Protein AF-0000000072541925 (afdb_homodimer)

Organism: Lottia gigantea (NCBI:txid225164)

InterPro domains:
  IPR046815 P2X purinoreceptor 7, intracellular domain [PF20478] (6-126)

Radius of gyration: 22.45 Å; Cα contacts (8 Å, |Δi|>4): 357; chains: 2; bounding box: 51×77×56 Å

pLDDT: mean 82.64, std 20.42, range [24.08, 98.56]

Nearest PDB structures (foldseek):
  8trk-assembly1_A  TM=7.338E-01  e=2.563E-03  Rattus
  8trb-assembly1_A  TM=7.281E-01  e=2.724E-03  Rattus
  8tr8-assembly1_A  TM=6.650E-01  e=1.891E-03  Rattus
  8v4s-assembly1_A  TM=7.009E-01  e=4.169E-03  Rattus
  8tr5-assembly1_A  TM=7.039E-01  e=3.692E-03  Rattus

Structure (mmCIF, N/CA/C/O backbone):
data_AF-0000000072541925-model_v1
#
loop_
_entity.id
_entity.type
_entity.pdbx_description
1 polymer 'P2X purinoreceptor 7 intracellular domain-containing protein'
#
loop_
_atom_site.group_PDB
_atom_s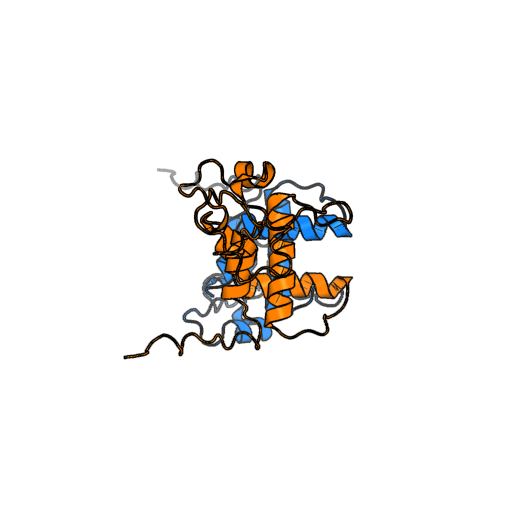ite.id
_atom_site.type_symbol
_atom_site.label_atom_id
_atom_site.label_alt_id
_atom_site.label_comp_id
_atom_site.label_asym_id
_atom_site.label_entity_id
_atom_site.label_seq_id
_atom_site.pdbx_PDB_ins_code
_atom_site.Cartn_x
_atom_site.Cartn_y
_atom_site.Cartn_z
_atom_site.occupancy
_atom_site.B_iso_or_equiv
_atom_site.auth_seq_id
_atom_site.auth_comp_id
_atom_site.auth_asym_id
_atom_site.auth_atom_id
_atom_site.pdbx_PDB_model_num
ATOM 1 N N . MET A 1 1 ? 8.391 -35.781 -24.953 1 24.27 1 MET A N 1
ATOM 2 C CA . MET A 1 1 ? 7.059 -35.781 -24.344 1 24.27 1 MET A CA 1
ATOM 3 C C . MET A 1 1 ? 6.926 -34.625 -23.344 1 24.27 1 MET A C 1
ATOM 5 O O . MET A 1 1 ? 7.723 -34.531 -22.406 1 24.27 1 MET A O 1
ATOM 9 N N . LYS A 1 2 ? 6.707 -33.375 -23.766 1 34.34 2 LYS A N 1
ATOM 10 C CA . LYS A 1 2 ? 6.566 -32.062 -23.109 1 34.34 2 LYS A CA 1
ATOM 11 C C . LYS A 1 2 ? 5.668 -32.156 -21.891 1 34.34 2 LYS A C 1
ATOM 13 O O . LYS A 1 2 ? 4.484 -32.469 -22 1 34.34 2 LYS A O 1
ATOM 18 N N . SER A 1 3 ? 6.117 -32.75 -20.781 1 32.38 3 SER A N 1
ATOM 19 C CA . SER A 1 3 ? 5.422 -33.094 -19.562 1 32.38 3 SER A CA 1
ATOM 20 C C . SER A 1 3 ? 4.441 -32 -19.141 1 32.38 3 SER A C 1
ATOM 22 O O . SER A 1 3 ? 4.75 -30.812 -19.234 1 32.38 3 SER A O 1
ATOM 24 N N . GLY A 1 4 ? 3.096 -32.031 -19.359 1 36.31 4 GLY A N 1
ATOM 25 C CA . GLY A 1 4 ? 1.857 -31.297 -19.219 1 36.31 4 GLY A CA 1
ATOM 26 C C . GLY A 1 4 ? 1.743 -30.578 -17.891 1 36.31 4 GLY A C 1
ATOM 27 O O . GLY A 1 4 ? 1.301 -31.172 -16.906 1 36.31 4 GLY A O 1
ATOM 28 N N . ILE A 1 5 ? 2.756 -29.891 -17.406 1 43.47 5 ILE A N 1
ATOM 29 C CA . ILE A 1 5 ? 2.883 -29.203 -16.109 1 43.47 5 ILE A CA 1
ATOM 30 C C . ILE A 1 5 ? 1.564 -28.516 -15.766 1 43.47 5 ILE A C 1
ATOM 32 O O . ILE A 1 5 ? 0.956 -27.859 -16.609 1 43.47 5 ILE A O 1
ATOM 36 N N . ARG A 1 6 ? 0.824 -28.938 -14.75 1 45.56 6 ARG A N 1
ATOM 37 C CA . ARG A 1 6 ? -0.528 -28.672 -14.273 1 45.56 6 ARG A CA 1
ATOM 38 C C . ARG A 1 6 ? -0.854 -27.188 -14.359 1 45.56 6 ARG A C 1
ATOM 40 O O . ARG A 1 6 ? -2.025 -26.797 -14.383 1 45.56 6 ARG A O 1
ATOM 47 N N . CYS A 1 7 ? 0.054 -26.422 -13.859 1 49.91 7 CYS A N 1
ATOM 48 C CA . CYS A 1 7 ? -0.468 -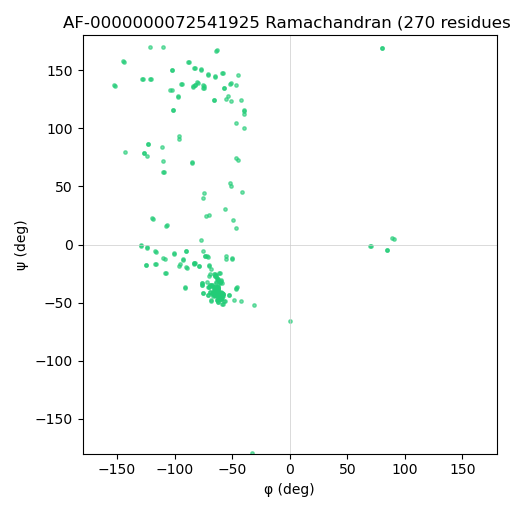25.047 -13.914 1 49.91 7 CYS A CA 1
ATOM 49 C C . CYS A 1 7 ? -1.025 -24.734 -15.297 1 49.91 7 CYS A C 1
ATOM 51 O O . CYS A 1 7 ? -2.006 -24 -15.422 1 49.91 7 CYS A O 1
ATOM 53 N N . LEU A 1 8 ? -0.126 -25.125 -16.391 1 49.41 8 LEU A N 1
ATOM 54 C CA . LEU A 1 8 ? -0.426 -24.953 -17.797 1 49.41 8 LEU A CA 1
ATOM 55 C C . LEU A 1 8 ? -1.525 -25.906 -18.25 1 49.41 8 LEU A C 1
ATOM 57 O O . LEU A 1 8 ? -1.767 -26.062 -19.453 1 49.41 8 LEU A O 1
ATOM 61 N N . GLN A 1 9 ? -1.692 -27 -17.641 1 56 9 GLN A N 1
ATOM 62 C CA . GLN A 1 9 ? -2.559 -27.75 -18.547 1 56 9 GLN A CA 1
ATOM 63 C C . GLN A 1 9 ? -3.469 -26.812 -19.328 1 56 9 GLN A C 1
ATOM 65 O O . GLN A 1 9 ? -3.711 -27.016 -20.531 1 56 9 GLN A O 1
ATOM 70 N N . GLU A 1 10 ? -4.297 -25.781 -18.484 1 74.44 10 GLU A N 1
ATOM 71 C CA . GLU A 1 10 ? -4.98 -24.844 -19.391 1 74.44 10 GLU A CA 1
ATOM 72 C C . GLU A 1 10 ? -5.008 -23.438 -18.797 1 74.44 10 GLU A C 1
ATOM 74 O O . GLU A 1 10 ? -5.887 -23.109 -18 1 74.44 10 GLU A O 1
ATOM 79 N N . CYS A 1 11 ? -3.818 -22.844 -18.984 1 87.12 11 CYS A N 1
ATOM 80 C CA . CYS A 1 11 ? -3.906 -21.422 -18.719 1 87.12 11 CYS A CA 1
ATOM 81 C C . CYS A 1 11 ? -5.066 -20.797 -19.484 1 87.12 11 CYS A C 1
ATOM 83 O O . CYS A 1 11 ? -5.184 -20.969 -20.703 1 87.12 11 CYS A O 1
ATOM 85 N N . GLN A 1 12 ? -5.879 -20.203 -18.75 1 90 12 GLN A N 1
ATOM 86 C CA . GLN A 1 12 ? -7.031 -19.594 -19.391 1 90 12 GLN A CA 1
ATOM 87 C C . GLN A 1 12 ? -6.91 -18.062 -19.391 1 90 12 GLN A C 1
ATOM 89 O O . GLN A 1 12 ? -7.648 -17.391 -20.109 1 90 12 GLN A O 1
ATOM 94 N N . CYS A 1 13 ? -5.93 -17.516 -18.594 1 93.12 13 CYS A N 1
ATOM 95 C CA . CYS A 1 13 ? -5.844 -16.062 -18.516 1 93.12 13 CYS A CA 1
ATOM 96 C C . CYS A 1 13 ? -4.824 -15.516 -19.5 1 93.12 13 CYS A C 1
ATOM 98 O O . CYS A 1 13 ? -4.797 -14.32 -19.781 1 93.12 13 CYS A O 1
ATOM 100 N N . GLY A 1 14 ? -3.975 -16.422 -19.969 1 89.44 14 GLY A N 1
ATOM 101 C CA . GLY A 1 14 ? -3.059 -16.062 -21.031 1 89.44 14 GLY A CA 1
ATOM 102 C C . GLY A 1 14 ? -1.744 -15.492 -20.516 1 89.44 14 GLY A C 1
ATOM 103 O O . GLY A 1 14 ? -0.86 -15.148 -21.312 1 89.44 14 GLY A O 1
ATOM 104 N N . THR A 1 15 ? -1.505 -15.492 -19.141 1 90.94 15 THR A N 1
ATOM 105 C CA . THR A 1 15 ? -0.34 -14.805 -18.609 1 90.94 15 THR A CA 1
ATOM 106 C C . THR A 1 15 ? 0.449 -15.711 -17.672 1 90.94 15 THR A C 1
ATOM 108 O O . THR A 1 15 ? 1.489 -15.32 -17.141 1 90.94 15 THR A O 1
ATOM 111 N N . CYS A 1 16 ? 0.001 -16.859 -17.5 1 89.5 16 CYS A N 1
ATOM 112 C CA . CYS A 1 16 ? 0.699 -17.781 -16.609 1 89.5 16 CYS A CA 1
ATOM 113 C C . CYS A 1 16 ? 1.957 -18.328 -17.281 1 89.5 16 CYS A C 1
ATOM 115 O O . CYS A 1 16 ? 1.979 -18.547 -18.484 1 89.5 16 CYS A O 1
ATOM 117 N N . SER A 1 17 ? 3.074 -18.391 -16.469 1 83.62 17 SER A N 1
ATOM 118 C CA . SER A 1 17 ? 4.297 -19.047 -16.922 1 83.62 17 SER A CA 1
ATOM 119 C C . SER A 1 17 ? 4.781 -20.062 -15.906 1 83.62 17 SER A C 1
ATOM 121 O O . SER A 1 17 ? 4.66 -19.859 -14.703 1 83.62 17 SER A O 1
ATOM 123 N N . TYR A 1 18 ? 5.27 -21.125 -16.375 1 75.06 18 TYR A N 1
ATOM 124 C CA . TYR A 1 18 ? 5.773 -22.188 -15.5 1 75.06 18 TYR A CA 1
ATOM 125 C C . TYR A 1 18 ? 7.246 -21.969 -15.18 1 75.06 18 TYR A C 1
ATOM 127 O O . TYR A 1 18 ? 7.77 -22.547 -14.227 1 75.06 18 TYR A O 1
ATOM 135 N N . ILE A 1 19 ? 7.879 -21.25 -15.93 1 68.06 19 ILE A N 1
ATOM 136 C CA . ILE A 1 19 ? 9.336 -21.125 -15.883 1 68.06 19 ILE A CA 1
ATOM 137 C C . ILE A 1 19 ? 9.766 -20.609 -14.508 1 68.06 19 ILE A C 1
ATOM 139 O O . ILE A 1 19 ? 10.758 -21.094 -13.945 1 68.06 19 ILE A O 1
ATOM 143 N N . ASN A 1 20 ? 8.906 -19.812 -13.906 1 67.56 20 ASN A N 1
ATOM 144 C CA . ASN A 1 20 ? 9.344 -19.172 -12.672 1 67.56 20 ASN A CA 1
ATOM 145 C C . ASN A 1 20 ? 8.656 -19.797 -11.453 1 67.56 20 ASN A C 1
ATOM 147 O O . ASN A 1 20 ? 8.766 -19.266 -10.344 1 67.56 20 ASN A O 1
ATOM 151 N N . MET A 1 21 ? 8.125 -20.906 -11.734 1 74.88 21 MET A N 1
ATOM 152 C CA . MET A 1 21 ? 7.414 -21.531 -10.625 1 74.88 21 MET A CA 1
ATOM 153 C C . MET A 1 21 ? 8.297 -22.562 -9.922 1 74.88 21 MET A C 1
ATOM 155 O O . MET A 1 21 ? 8.984 -23.344 -10.578 1 74.88 21 MET A O 1
ATOM 159 N N . GLU A 1 22 ? 8.391 -22.406 -8.648 1 68.38 22 GLU A N 1
ATOM 160 C CA . GLU A 1 22 ? 9.188 -23.359 -7.887 1 68.38 22 GLU A CA 1
ATOM 161 C C . GLU A 1 22 ? 8.578 -24.75 -7.941 1 68.38 22 GLU A C 1
ATOM 163 O O . GLU A 1 22 ? 9.297 -25.75 -8 1 68.38 22 GLU A O 1
ATOM 168 N N . LYS A 1 23 ? 7.246 -24.891 -7.836 1 71.69 23 LYS A N 1
ATOM 169 C CA . LYS A 1 23 ? 6.512 -26.141 -7.938 1 71.69 23 LYS A CA 1
ATOM 170 C C . LYS A 1 23 ? 5.453 -26.078 -9.039 1 71.69 23 LYS A C 1
ATOM 172 O O . LYS A 1 23 ? 4.27 -25.875 -8.758 1 71.69 23 LYS A O 1
ATOM 177 N N . PRO A 1 24 ? 5.859 -26.375 -10.203 1 65.62 24 PRO A N 1
ATOM 178 C CA . PRO A 1 24 ? 4.938 -26.234 -11.328 1 65.62 24 PRO A CA 1
ATOM 179 C C . PRO A 1 24 ? 3.701 -27.125 -11.188 1 65.62 24 PRO A C 1
ATOM 181 O O . PRO A 1 24 ? 2.643 -26.797 -11.734 1 65.62 24 PRO A O 1
ATOM 184 N N . GLU A 1 25 ? 3.977 -28.156 -10.406 1 65.19 25 GLU A N 1
ATOM 185 C CA . GLU A 1 25 ? 2.877 -29.109 -10.25 1 65.19 25 GLU A CA 1
ATOM 186 C C . GLU A 1 25 ? 1.758 -28.516 -9.391 1 65.19 25 GLU A C 1
ATOM 188 O O . GLU A 1 25 ? 0.624 -29 -9.43 1 65.19 25 GLU A O 1
ATOM 193 N N . GLU A 1 26 ? 2.018 -27.469 -8.836 1 68.75 26 GLU A N 1
ATOM 194 C CA . GLU A 1 26 ? 1.054 -26.875 -7.91 1 68.75 26 GLU A CA 1
ATOM 195 C C . GLU A 1 26 ? 0.625 -25.5 -8.383 1 68.75 26 GLU A C 1
ATOM 197 O O . GLU A 1 26 ? 0.018 -24.734 -7.621 1 68.75 26 GLU A O 1
ATOM 202 N N . CYS A 1 27 ? 0.811 -25.344 -9.695 1 82.12 27 CYS A N 1
ATOM 203 C CA . CYS A 1 27 ? 0.521 -24.016 -10.227 1 82.12 27 CYS A CA 1
ATOM 204 C C . CYS A 1 27 ? -0.967 -23.859 -10.523 1 82.12 27 CYS A C 1
ATOM 206 O O . CYS A 1 27 ? -1.627 -24.812 -10.93 1 82.12 27 CYS A O 1
ATOM 208 N N . VAL A 1 28 ? -1.521 -22.781 -10.172 1 88.94 28 VAL A N 1
ATOM 209 C CA . VAL A 1 28 ? -2.918 -22.469 -10.445 1 88.94 28 VAL A CA 1
ATOM 210 C C . VAL A 1 28 ? -2.998 -21.172 -11.266 1 88.94 28 VAL A C 1
ATOM 212 O O . VAL A 1 28 ? -2.137 -20.297 -11.148 1 88.94 28 VAL A O 1
ATOM 215 N N . CYS A 1 29 ? -3.994 -21.219 -12.195 1 91.94 29 CYS A N 1
ATOM 216 C CA . CYS A 1 29 ? -4.309 -20 -12.93 1 91.94 29 CYS A CA 1
ATOM 217 C C . CYS A 1 29 ? -5.246 -19.109 -12.133 1 91.94 29 CYS A C 1
ATOM 219 O O . CYS A 1 29 ? -6.098 -19.609 -11.383 1 91.94 29 CYS A O 1
ATOM 221 N N . CYS A 1 30 ? -5.184 -17.812 -12.336 1 95.12 30 CYS A N 1
ATOM 222 C CA . CYS A 1 30 ? -6.008 -16.875 -11.578 1 95.12 30 CYS A CA 1
ATOM 223 C C . CYS A 1 30 ? -7.492 -17.109 -11.844 1 95.12 30 CYS A C 1
ATOM 225 O O . CYS A 1 30 ? -8.32 -16.922 -10.953 1 95.12 30 CYS A O 1
ATOM 227 N N . ILE A 1 31 ? -7.805 -17.594 -13.016 1 93.88 31 ILE A N 1
ATOM 228 C CA . ILE A 1 31 ? -9.195 -17.797 -13.406 1 93.88 31 ILE A CA 1
ATOM 229 C C . ILE A 1 31 ? -9.797 -18.953 -12.594 1 93.88 31 ILE A C 1
ATOM 231 O O . ILE A 1 31 ? -11.016 -19.062 -12.477 1 93.88 31 ILE A O 1
ATOM 235 N N . GLU A 1 32 ? -8.961 -19.734 -12.039 1 90.94 32 GLU A N 1
ATOM 236 C CA . GLU A 1 32 ? -9.422 -20.922 -11.312 1 90.94 32 GLU A CA 1
ATOM 237 C C . GLU A 1 32 ? -9.836 -20.562 -9.883 1 90.94 32 GLU A C 1
ATOM 239 O O . GLU A 1 32 ? -10.5 -21.359 -9.211 1 90.94 32 GLU A O 1
ATOM 244 N N . LEU A 1 33 ? -9.484 -19.484 -9.406 1 92.44 33 LEU A N 1
ATOM 245 C CA . LEU A 1 33 ? -9.766 -19.078 -8.031 1 92.44 33 LEU A CA 1
ATOM 246 C C . LEU A 1 33 ? -10.945 -18.109 -7.988 1 92.44 33 LEU A C 1
ATOM 248 O O . LEU A 1 33 ? -10.852 -16.984 -8.484 1 92.44 33 LEU A O 1
ATOM 252 N N . GLU A 1 34 ? -11.945 -18.516 -7.391 1 93.19 34 GLU A N 1
ATOM 253 C CA . GLU A 1 34 ? -13.227 -17.812 -7.387 1 93.19 34 GLU A CA 1
ATOM 254 C C . GLU A 1 34 ? -13.07 -16.391 -6.863 1 93.19 34 GLU A C 1
ATOM 256 O O . GLU A 1 34 ? -13.547 -15.438 -7.48 1 93.19 34 GLU A O 1
ATOM 261 N N . ARG A 1 35 ? -12.414 -16.25 -5.762 1 94.44 35 ARG A N 1
ATOM 262 C CA . ARG A 1 35 ? -12.273 -14.93 -5.148 1 94.44 35 ARG A CA 1
ATOM 263 C C . ARG A 1 35 ? -11.484 -13.984 -6.051 1 94.44 35 ARG A C 1
ATOM 265 O O . ARG A 1 35 ? -11.742 -12.781 -6.074 1 94.44 35 ARG A O 1
ATOM 272 N N . VAL A 1 36 ? -10.539 -14.57 -6.773 1 96.44 36 VAL A N 1
ATOM 273 C CA . VAL A 1 36 ? -9.742 -13.773 -7.703 1 96.44 36 VAL A CA 1
ATOM 274 C C . VAL A 1 36 ? -10.602 -13.344 -8.891 1 96.44 36 VAL A C 1
ATOM 276 O O . VAL A 1 36 ? -10.555 -12.188 -9.312 1 96.44 36 VAL A O 1
ATOM 279 N N . ARG A 1 37 ? -11.383 -14.25 -9.391 1 96 37 ARG A N 1
ATOM 280 C CA . ARG A 1 37 ? -12.312 -13.93 -10.461 1 96 37 ARG A CA 1
ATOM 281 C C . ARG A 1 37 ? -13.273 -12.82 -10.047 1 96 37 ARG A C 1
ATOM 283 O O . ARG A 1 37 ? -13.539 -11.898 -10.812 1 96 37 ARG A O 1
ATOM 290 N N . GLU A 1 38 ? -13.773 -12.945 -8.875 1 96.69 38 GLU A N 1
ATOM 291 C CA . GLU A 1 38 ? -14.711 -11.953 -8.352 1 96.69 38 GLU A CA 1
ATOM 292 C C . GLU A 1 38 ? -14.062 -10.57 -8.297 1 96.69 38 GLU A C 1
ATOM 294 O O . GLU A 1 38 ? -14.695 -9.57 -8.648 1 96.69 38 GLU A O 1
ATOM 299 N N . LYS A 1 39 ? -12.867 -10.523 -7.82 1 97.38 39 LYS A N 1
ATOM 300 C CA . LYS A 1 39 ? -12.133 -9.266 -7.734 1 97.38 39 LYS A CA 1
ATOM 301 C C . LYS A 1 39 ? -11.938 -8.641 -9.117 1 97.38 39 LYS A C 1
ATOM 303 O O . LYS A 1 39 ? -11.961 -7.418 -9.258 1 97.38 39 LYS A O 1
ATOM 308 N N . ASN A 1 40 ? -11.805 -9.445 -10.102 1 97.75 40 ASN A N 1
ATOM 309 C CA . ASN A 1 40 ? -11.508 -8.984 -11.453 1 97.75 40 ASN A CA 1
ATOM 310 C C . ASN A 1 40 ? -12.781 -8.719 -12.242 1 97.75 40 ASN A C 1
ATOM 312 O O . ASN A 1 40 ? -12.727 -8.297 -13.398 1 97.75 40 ASN A O 1
ATOM 316 N N . GLU A 1 41 ? -13.844 -9.023 -11.688 1 95.75 41 GLU A N 1
ATOM 317 C CA . GLU A 1 41 ? -15.109 -8.836 -12.383 1 95.75 41 GLU A CA 1
ATOM 318 C C . GLU A 1 41 ? -15.289 -7.387 -12.82 1 95.75 41 GLU A C 1
ATOM 320 O O . GLU A 1 41 ? -15.039 -6.465 -12.047 1 95.75 41 GLU A O 1
ATOM 325 N N . GLY A 1 42 ? -15.727 -7.207 -14.102 1 94.69 42 GLY A N 1
ATOM 326 C CA . GLY A 1 42 ? -15.977 -5.875 -14.625 1 94.69 42 GLY A CA 1
ATOM 327 C C . GLY A 1 42 ? -14.734 -5.195 -15.156 1 94.69 42 GLY A C 1
ATOM 328 O O . GLY A 1 42 ? -14.805 -4.082 -15.688 1 94.69 42 GLY A O 1
ATOM 329 N N . GLN A 1 43 ? -13.672 -5.902 -14.945 1 94.56 43 GLN A N 1
ATOM 330 C CA . GLN A 1 43 ? -12.438 -5.344 -15.484 1 94.56 43 GLN A CA 1
ATOM 331 C C . GLN A 1 43 ? -12.219 -5.785 -16.922 1 94.56 43 GLN A C 1
ATOM 333 O O . GLN A 1 43 ? -12.789 -6.781 -17.375 1 94.56 43 GLN A O 1
ATOM 338 N N . ALA A 1 44 ? -11.469 -5.078 -17.719 1 88.56 44 ALA A N 1
ATOM 339 C CA . ALA A 1 44 ? -11.266 -5.305 -19.156 1 88.56 44 ALA A CA 1
ATOM 340 C C . ALA A 1 44 ? -10.5 -6.602 -19.391 1 88.56 44 ALA A C 1
ATOM 342 O O . ALA A 1 44 ? -10.82 -7.355 -20.312 1 88.56 44 ALA A O 1
ATOM 343 N N . GLY A 1 45 ? -9.586 -7.004 -18.594 1 86.31 45 GLY A N 1
ATOM 344 C CA . GLY A 1 45 ? -8.758 -8.18 -18.812 1 86.31 45 GLY A CA 1
ATOM 345 C C . GLY A 1 45 ? -9.188 -9.375 -17.984 1 86.31 45 GLY A C 1
ATOM 346 O O . GLY A 1 45 ? -9.758 -9.211 -16.906 1 86.31 45 GLY A O 1
ATOM 347 N N . ASP A 1 46 ? -8.898 -10.625 -18.609 1 92.06 46 ASP A N 1
ATOM 348 C CA . ASP A 1 46 ? -9.258 -11.852 -17.922 1 92.06 46 ASP A CA 1
ATOM 349 C C . ASP A 1 46 ? -8.242 -12.18 -16.828 1 92.06 46 ASP A C 1
ATOM 351 O O . ASP A 1 46 ? -8.539 -12.953 -15.906 1 92.06 46 ASP A O 1
ATOM 355 N N . CYS A 1 47 ? -7.152 -11.586 -16.969 1 96.94 47 CYS A N 1
ATOM 356 C CA . CYS A 1 47 ? -6.098 -11.883 -16.016 1 96.94 47 CYS A CA 1
ATOM 357 C C . CYS A 1 47 ? -6.102 -10.867 -14.875 1 96.94 47 CYS A C 1
ATOM 359 O O . CYS A 1 47 ? -6.16 -9.664 -15.109 1 96.94 47 CYS A O 1
ATOM 361 N N . ILE A 1 48 ? -5.926 -11.352 -13.68 1 98.25 48 ILE A N 1
ATOM 362 C CA . ILE A 1 48 ? -5.953 -10.5 -12.492 1 98.25 48 ILE A CA 1
ATOM 363 C C . ILE A 1 48 ? -4.785 -9.516 -12.539 1 98.25 48 ILE A C 1
ATOM 365 O O . ILE A 1 48 ? -4.855 -8.43 -11.961 1 98.25 48 ILE A O 1
ATOM 369 N N . THR A 1 49 ? -3.67 -9.883 -13.234 1 97.81 49 THR A N 1
ATOM 370 C CA . THR A 1 49 ? -2.51 -9 -13.281 1 97.81 49 THR A CA 1
ATOM 371 C C . THR A 1 49 ? -2.777 -7.805 -14.195 1 97.81 49 THR A C 1
ATOM 373 O O . THR A 1 49 ? -2.01 -6.84 -14.203 1 97.81 49 THR A O 1
ATOM 376 N N . GLN A 1 50 ? -3.854 -7.895 -14.891 1 97.5 50 GLN A N 1
ATOM 377 C CA . GLN A 1 50 ? -4.254 -6.777 -15.742 1 97.5 50 GLN A CA 1
ATOM 378 C C . GLN A 1 50 ? -5.211 -5.844 -15 1 97.5 50 GLN A C 1
ATOM 380 O O . GLN A 1 50 ? -5.566 -4.781 -15.516 1 97.5 50 GLN A O 1
ATOM 385 N N . HIS A 1 51 ? -5.742 -6.254 -13.883 1 97.81 51 HIS A N 1
ATOM 386 C CA . HIS A 1 51 ? -6.535 -5.355 -13.047 1 97.81 51 HIS A CA 1
ATOM 387 C C . HIS A 1 51 ? -5.789 -4.059 -12.766 1 97.81 51 HIS A C 1
ATOM 389 O O . HIS A 1 51 ? -4.602 -4.082 -12.422 1 97.81 51 HIS A O 1
ATOM 395 N N . PRO A 1 52 ? -6.402 -2.982 -12.789 1 95.81 52 PRO A N 1
ATOM 396 C CA . PRO A 1 52 ? -5.73 -1.69 -12.625 1 95.81 52 PRO A CA 1
ATOM 397 C C . PRO A 1 52 ? -5.016 -1.567 -11.281 1 95.81 52 PRO A C 1
ATOM 399 O O . PRO A 1 52 ? -3.969 -0.917 -11.195 1 95.81 52 PRO A O 1
ATOM 402 N N . ALA A 1 53 ? -5.527 -2.18 -10.266 1 97.5 53 ALA A N 1
ATOM 403 C CA . ALA A 1 53 ? -4.969 -2.041 -8.93 1 97.5 53 ALA A CA 1
ATOM 404 C C . ALA A 1 53 ? -3.775 -2.971 -8.727 1 97.5 53 ALA A C 1
ATOM 406 O O . ALA A 1 53 ? -3.006 -2.811 -7.777 1 97.5 53 ALA A O 1
ATOM 407 N N . PHE A 1 54 ? -3.619 -3.941 -9.586 1 98.5 54 PHE A N 1
ATOM 408 C CA . PHE A 1 54 ? -2.609 -4.969 -9.359 1 98.5 54 PHE A CA 1
ATOM 409 C C . PHE A 1 54 ? -1.213 -4.359 -9.336 1 98.5 54 PHE A C 1
ATOM 411 O O . PHE A 1 54 ? -0.408 -4.66 -8.453 1 98.5 54 PHE A O 1
ATOM 418 N N . GLN A 1 55 ? -0.913 -3.514 -10.305 1 97.5 55 GLN A N 1
ATOM 419 C CA . GLN A 1 55 ? 0.415 -2.92 -10.414 1 97.5 55 GLN A CA 1
ATOM 420 C C . GLN A 1 55 ? 0.772 -2.123 -9.164 1 97.5 55 GLN A C 1
ATOM 422 O O . GLN A 1 55 ? 1.876 -2.258 -8.633 1 97.5 55 GLN A O 1
ATOM 427 N N . THR A 1 56 ? -0.175 -1.419 -8.672 1 97.56 56 THR A N 1
ATOM 428 C CA . THR A 1 56 ? 0.072 -0.573 -7.512 1 97.56 56 THR A CA 1
ATOM 429 C C . THR A 1 56 ? 0.165 -1.413 -6.242 1 97.56 56 THR A C 1
ATOM 431 O O . THR A 1 56 ? 1.095 -1.248 -5.449 1 97.56 56 THR A O 1
ATOM 434 N N . VAL A 1 57 ? -0.655 -2.355 -6.094 1 98.44 57 VAL A N 1
ATOM 435 C CA . VAL A 1 57 ? -0.776 -3.119 -4.859 1 98.44 57 VAL A CA 1
ATOM 436 C C . VAL A 1 57 ? 0.386 -4.102 -4.742 1 98.44 57 VAL A C 1
ATOM 438 O O . VAL A 1 57 ? 0.938 -4.297 -3.658 1 98.44 57 VAL A O 1
ATOM 441 N N . CYS A 1 58 ? 0.8 -4.617 -5.883 1 98.56 58 CYS A N 1
ATOM 442 C CA . CYS A 1 58 ? 1.658 -5.793 -5.77 1 98.56 58 CYS A CA 1
ATOM 443 C C . CYS A 1 58 ? 3.047 -5.508 -6.332 1 98.56 58 CYS A C 1
ATOM 445 O O . CYS A 1 58 ? 3.996 -6.246 -6.055 1 98.56 58 CYS A O 1
ATOM 447 N N . LEU A 1 59 ? 3.195 -4.41 -7.141 1 98.31 59 LEU A N 1
ATOM 448 C CA . LEU A 1 59 ? 4.469 -4.305 -7.84 1 98.31 59 LEU A CA 1
ATOM 449 C C . LEU A 1 59 ? 5.141 -2.967 -7.551 1 98.31 59 LEU A C 1
ATOM 451 O O . LEU A 1 59 ? 6.336 -2.799 -7.801 1 98.31 59 LEU A O 1
ATOM 455 N N . ASP A 1 60 ? 4.453 -1.984 -7.074 1 98.25 60 ASP A N 1
ATOM 456 C CA . ASP A 1 60 ? 5.016 -0.663 -6.816 1 98.25 60 ASP A CA 1
ATOM 457 C C . ASP A 1 60 ? 6.055 -0.718 -5.695 1 98.25 60 ASP A C 1
ATOM 459 O O . ASP A 1 60 ? 5.746 -1.141 -4.578 1 98.25 60 ASP A O 1
ATOM 463 N N . PRO A 1 61 ? 7.262 -0.267 -5.953 1 97.31 61 PRO A N 1
ATOM 464 C CA . PRO A 1 61 ? 8.32 -0.436 -4.953 1 97.31 61 PRO A CA 1
ATOM 465 C C . PRO A 1 61 ? 8.062 0.372 -3.682 1 97.31 61 PRO A C 1
ATOM 467 O O . PRO A 1 61 ? 8.406 -0.074 -2.584 1 97.31 61 PRO A O 1
ATOM 470 N N . ASP A 1 62 ? 7.496 1.564 -3.779 1 97.31 62 ASP A N 1
ATOM 471 C CA . ASP A 1 62 ? 7.203 2.352 -2.586 1 97.31 62 ASP A CA 1
ATOM 472 C C . ASP A 1 62 ? 6.18 1.646 -1.7 1 97.31 62 ASP A C 1
ATOM 474 O O . ASP A 1 62 ? 6.316 1.628 -0.476 1 97.31 62 ASP A O 1
ATOM 478 N N . ILE A 1 63 ? 5.195 1.076 -2.342 1 98.56 63 ILE A N 1
ATOM 479 C CA . ILE A 1 63 ? 4.152 0.368 -1.606 1 98.56 63 ILE A CA 1
ATOM 480 C C . ILE A 1 63 ? 4.746 -0.865 -0.929 1 98.56 63 ILE A C 1
ATOM 482 O O . ILE A 1 63 ? 4.477 -1.124 0.246 1 98.56 63 ILE A O 1
ATOM 486 N N . LEU A 1 64 ? 5.539 -1.566 -1.618 1 98.25 64 LEU A N 1
ATOM 487 C CA . LEU A 1 64 ? 6.133 -2.773 -1.057 1 98.25 64 LEU A CA 1
ATOM 488 C C . LEU A 1 64 ? 7.062 -2.434 0.103 1 98.25 64 LEU A C 1
ATOM 490 O O . LEU A 1 64 ? 7.109 -3.158 1.099 1 98.25 64 LEU A O 1
ATOM 494 N N . ASP A 1 65 ? 7.754 -1.366 0.009 1 96.88 65 ASP A N 1
ATOM 495 C CA . ASP A 1 65 ? 8.641 -0.95 1.089 1 96.88 65 ASP A CA 1
ATOM 496 C C . ASP A 1 65 ? 7.848 -0.508 2.316 1 96.88 65 ASP A C 1
ATOM 498 O O . ASP A 1 65 ? 8.227 -0.805 3.449 1 96.88 65 ASP A O 1
ATOM 502 N N . VAL A 1 66 ? 6.77 0.215 2.1 1 97.56 66 VAL A N 1
ATOM 503 C CA . VAL A 1 66 ? 5.914 0.623 3.211 1 97.56 66 VAL A CA 1
ATOM 504 C C . VAL A 1 66 ? 5.285 -0.608 3.859 1 97.56 66 VAL A C 1
ATOM 506 O O . VAL A 1 66 ? 5.234 -0.714 5.086 1 97.56 66 VAL A O 1
ATOM 509 N N . ALA A 1 67 ? 4.816 -1.509 3.057 1 96.94 67 ALA A N 1
ATOM 510 C CA . ALA A 1 67 ? 4.246 -2.748 3.582 1 96.94 67 ALA A CA 1
ATOM 511 C C . ALA A 1 67 ? 5.281 -3.527 4.387 1 96.94 67 ALA A C 1
ATOM 513 O O . ALA A 1 67 ? 4.957 -4.105 5.43 1 96.94 67 ALA A O 1
ATOM 514 N N . TYR A 1 68 ? 6.465 -3.598 3.889 1 96.5 68 TYR A N 1
ATOM 515 C CA . TYR A 1 68 ? 7.527 -4.285 4.621 1 96.5 68 TYR A CA 1
ATOM 516 C C . TYR A 1 68 ? 7.805 -3.594 5.949 1 96.5 68 TYR A C 1
ATOM 518 O O . TYR A 1 68 ? 8.07 -4.254 6.957 1 96.5 68 TYR A O 1
ATOM 526 N N . SER A 1 69 ? 7.859 -2.273 5.918 1 94.94 69 SER A N 1
ATOM 527 C CA . SER A 1 69 ? 8.016 -1.521 7.156 1 94.94 69 SER A CA 1
ATOM 528 C C . SER A 1 69 ? 6.969 -1.927 8.188 1 94.94 69 SER A C 1
ATOM 530 O O . SER A 1 69 ? 7.285 -2.088 9.367 1 94.94 69 SER A O 1
ATOM 532 N N . HIS A 1 70 ? 5.77 -2.064 7.75 1 93.38 70 HIS A N 1
ATOM 533 C CA . HIS A 1 70 ? 4.707 -2.553 8.617 1 93.38 70 HIS A CA 1
ATOM 534 C C . HIS A 1 70 ? 5.008 -3.961 9.117 1 93.38 70 HIS A C 1
ATOM 536 O O . HIS A 1 70 ? 4.863 -4.246 10.312 1 93.38 70 HIS A O 1
ATOM 542 N N . TYR A 1 71 ? 5.418 -4.793 8.273 1 92.31 71 TYR A N 1
ATOM 543 C CA . TYR A 1 71 ? 5.75 -6.176 8.602 1 92.31 71 TYR A CA 1
ATOM 544 C C . TYR A 1 71 ? 6.836 -6.238 9.664 1 92.31 71 TYR A C 1
ATOM 546 O O . TYR A 1 71 ? 6.691 -6.938 10.672 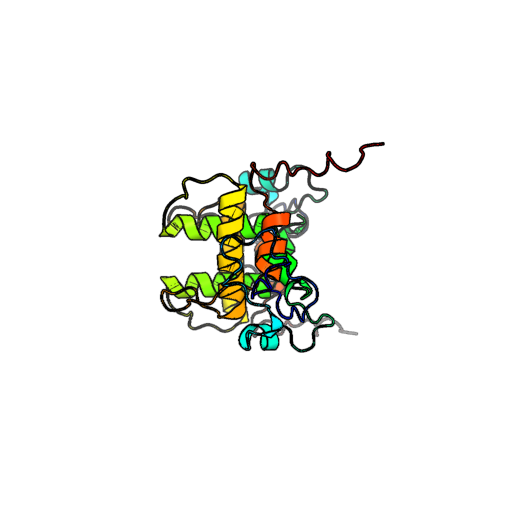1 92.31 71 TYR A O 1
ATOM 554 N N . LYS A 1 72 ? 7.875 -5.539 9.414 1 92.25 72 LYS A N 1
ATOM 555 C CA . LYS A 1 72 ? 9.055 -5.617 10.266 1 92.25 72 LYS A CA 1
ATOM 556 C C . LYS A 1 72 ? 8.75 -5.125 11.68 1 92.25 72 LYS A C 1
ATOM 558 O O . LYS A 1 72 ? 9.391 -5.551 12.641 1 92.25 72 LYS A O 1
ATOM 563 N N . GLN A 1 73 ? 7.805 -4.293 11.82 1 89.31 73 GLN A N 1
ATOM 564 C CA . GLN A 1 73 ? 7.391 -3.781 13.125 1 89.31 73 GLN A CA 1
ATOM 565 C C . GLN A 1 73 ? 6.867 -4.902 14.016 1 89.31 73 GLN A C 1
ATOM 567 O O . GLN A 1 73 ? 7.035 -4.863 15.234 1 89.31 73 GLN A O 1
ATOM 572 N N . HIS A 1 74 ? 6.293 -5.922 13.422 1 89.06 74 HIS A N 1
ATOM 573 C CA . HIS A 1 74 ? 5.652 -6.973 14.203 1 89.06 74 HIS A CA 1
ATOM 574 C C . HIS A 1 74 ? 6.465 -8.258 14.172 1 89.06 74 HIS A C 1
ATOM 576 O O . HIS A 1 74 ? 6.438 -9.039 15.125 1 89.06 74 HIS A O 1
ATOM 582 N N . TYR A 1 75 ? 7.285 -8.461 13.148 1 91.12 75 TYR A N 1
ATOM 583 C CA . TYR A 1 75 ? 7.926 -9.758 12.969 1 91.12 75 TYR A CA 1
ATOM 584 C C . TYR A 1 75 ? 9.445 -9.617 12.914 1 91.12 75 TYR A C 1
ATOM 586 O O . TYR A 1 75 ? 10.164 -10.617 12.891 1 91.12 75 TYR A O 1
ATOM 594 N N . GLY A 1 76 ? 9.906 -8.398 12.969 1 91.69 76 GLY A N 1
ATOM 595 C CA . GLY A 1 76 ? 11.336 -8.172 12.797 1 91.69 76 GLY A CA 1
ATOM 596 C C . GLY A 1 76 ? 11.773 -8.18 11.344 1 91.69 76 GLY A C 1
ATOM 597 O O . GLY A 1 76 ? 10.992 -8.547 10.461 1 91.69 76 GLY A O 1
ATOM 598 N N . PRO A 1 77 ? 13.047 -7.75 11.07 1 93.31 77 PRO A N 1
ATOM 599 C CA . PRO A 1 77 ? 13.555 -7.688 9.703 1 93.31 77 PRO A CA 1
ATOM 600 C C . PRO A 1 77 ? 13.812 -9.07 9.102 1 93.31 77 PRO A C 1
ATOM 602 O O . PRO A 1 77 ? 14.188 -10 9.828 1 93.31 77 PRO A O 1
ATOM 605 N N . MET A 1 78 ? 13.594 -9.18 7.844 1 93.31 78 MET A N 1
ATOM 606 C CA . MET A 1 78 ? 13.953 -10.391 7.109 1 93.31 78 MET A CA 1
ATOM 607 C C . MET A 1 78 ? 15.43 -10.375 6.734 1 93.31 78 MET A C 1
ATOM 609 O O . MET A 1 78 ? 15.969 -9.336 6.332 1 93.31 78 MET A O 1
ATOM 613 N N . ASP A 1 79 ? 16.031 -11.477 6.902 1 94.12 79 ASP A N 1
ATOM 614 C CA . ASP A 1 79 ? 17.391 -11.641 6.422 1 94.12 79 ASP A CA 1
ATOM 615 C C . ASP A 1 79 ? 17.422 -12.039 4.949 1 94.12 79 ASP A C 1
ATOM 617 O O . ASP A 1 79 ? 17.734 -13.18 4.617 1 94.12 79 ASP A O 1
ATOM 621 N N . LYS A 1 80 ? 17.062 -11.141 4.074 1 93.62 80 LYS A N 1
ATOM 622 C CA . LYS A 1 80 ? 16.922 -11.367 2.639 1 93.62 80 LYS A CA 1
ATOM 623 C C . LYS A 1 80 ? 17.359 -10.141 1.846 1 93.62 80 LYS A C 1
ATOM 625 O O . LYS A 1 80 ? 17.453 -9.039 2.395 1 93.62 80 LYS A O 1
ATOM 630 N N . SER A 1 81 ? 17.688 -10.43 0.65 1 94.56 81 SER A N 1
ATOM 631 C CA . SER A 1 81 ? 17.984 -9.312 -0.252 1 94.56 81 SER A CA 1
ATOM 632 C C . SER A 1 81 ? 16.75 -8.438 -0.455 1 94.56 81 SER A C 1
ATOM 634 O O . SER A 1 81 ? 15.633 -8.836 -0.12 1 94.56 81 SER A O 1
ATOM 636 N N . GLN A 1 82 ? 16.906 -7.266 -1.017 1 95.06 82 GLN A N 1
ATOM 637 C CA . GLN A 1 82 ? 15.812 -6.336 -1.26 1 95.06 82 GLN A CA 1
ATOM 638 C C . GLN A 1 82 ? 14.758 -6.961 -2.17 1 95.06 82 GLN A C 1
ATOM 640 O O . GLN A 1 82 ? 13.555 -6.871 -1.894 1 95.06 82 GLN A O 1
ATOM 645 N N . ASN A 1 83 ? 15.227 -7.566 -3.256 1 95.31 83 ASN A N 1
ATOM 646 C CA . ASN A 1 83 ? 14.297 -8.18 -4.195 1 95.31 83 ASN A CA 1
ATOM 647 C C . ASN A 1 83 ? 13.508 -9.312 -3.543 1 95.31 83 ASN A C 1
ATOM 649 O O . ASN A 1 83 ? 12.312 -9.469 -3.803 1 95.31 83 ASN A O 1
ATOM 653 N N . GLU A 1 84 ? 14.141 -10.031 -2.738 1 95.31 84 GLU A N 1
ATOM 654 C CA . GLU A 1 84 ? 13.453 -11.125 -2.049 1 95.31 84 GLU A CA 1
ATOM 655 C C . GLU A 1 84 ? 12.414 -10.586 -1.064 1 95.31 84 GLU A C 1
ATOM 657 O O . GLU A 1 84 ? 11.312 -11.125 -0.963 1 95.31 84 GLU A O 1
ATOM 662 N N . ARG A 1 85 ? 12.797 -9.57 -0.382 1 95.81 85 ARG A N 1
ATOM 663 C CA . ARG A 1 85 ? 11.859 -8.953 0.547 1 95.81 85 ARG A CA 1
ATOM 664 C C . ARG A 1 85 ? 10.641 -8.406 -0.189 1 95.81 85 ARG A C 1
ATOM 666 O O . ARG A 1 85 ? 9.508 -8.57 0.269 1 95.81 85 ARG A O 1
ATOM 673 N N . ARG A 1 86 ? 10.922 -7.84 -1.298 1 97.5 86 ARG A N 1
ATOM 674 C CA . ARG A 1 86 ? 9.828 -7.266 -2.074 1 97.5 86 ARG A CA 1
ATOM 675 C C . ARG A 1 86 ? 8.93 -8.359 -2.654 1 97.5 86 ARG A C 1
ATOM 677 O O . ARG A 1 86 ? 7.711 -8.203 -2.717 1 97.5 86 ARG A O 1
ATOM 684 N N . ARG A 1 87 ? 9.508 -9.484 -3.025 1 96.31 87 ARG A N 1
ATOM 685 C CA . ARG A 1 87 ? 8.688 -10.594 -3.494 1 96.31 87 ARG A CA 1
ATOM 686 C C . ARG A 1 87 ? 7.77 -11.102 -2.387 1 96.31 87 ARG A C 1
ATOM 688 O O . ARG A 1 87 ? 6.566 -11.281 -2.602 1 96.31 87 ARG A O 1
ATOM 695 N N . TYR A 1 88 ? 8.344 -11.289 -1.288 1 95 88 TYR A N 1
ATOM 696 C CA . TYR A 1 88 ? 7.574 -11.789 -0.151 1 95 88 TYR A CA 1
ATOM 697 C C . TYR A 1 88 ? 6.445 -10.82 0.208 1 95 88 TYR A C 1
ATOM 699 O O . TYR A 1 88 ? 5.309 -11.242 0.428 1 95 88 TYR A O 1
ATOM 707 N N . THR A 1 89 ? 6.789 -9.602 0.265 1 96.44 89 THR A N 1
ATOM 708 C CA . THR A 1 89 ? 5.797 -8.586 0.606 1 96.44 89 THR A CA 1
ATOM 709 C C . THR A 1 89 ? 4.719 -8.5 -0.472 1 96.44 89 THR A C 1
ATOM 711 O O . THR A 1 89 ? 3.537 -8.336 -0.165 1 96.44 89 THR A O 1
ATOM 714 N N . ALA A 1 90 ? 5.109 -8.633 -1.738 1 97.69 90 ALA A N 1
ATOM 715 C CA . ALA A 1 90 ? 4.152 -8.609 -2.842 1 97.69 90 ALA A CA 1
ATOM 716 C C . ALA A 1 90 ? 3.135 -9.734 -2.711 1 97.69 90 ALA A C 1
ATOM 718 O O . ALA A 1 90 ? 1.936 -9.523 -2.908 1 97.69 90 ALA A O 1
ATOM 719 N N . TYR A 1 91 ? 3.613 -10.883 -2.352 1 95.12 91 TYR A N 1
ATOM 720 C CA . TYR A 1 91 ? 2.727 -12.023 -2.166 1 95.12 91 TYR A CA 1
ATOM 721 C C . TYR A 1 91 ? 1.731 -11.766 -1.042 1 95.12 91 TYR A C 1
ATOM 723 O O . TYR A 1 91 ? 0.543 -12.062 -1.176 1 95.12 91 TYR A O 1
ATOM 731 N N . ARG A 1 92 ? 2.227 -11.219 -0.006 1 94.81 92 ARG A N 1
ATOM 732 C CA . ARG A 1 92 ? 1.363 -10.922 1.131 1 94.81 92 ARG A CA 1
ATOM 733 C C . ARG A 1 92 ? 0.341 -9.844 0.772 1 94.81 92 ARG A C 1
ATOM 735 O O . ARG A 1 92 ? -0.824 -9.938 1.165 1 94.81 92 ARG A O 1
ATOM 742 N N . GLN A 1 93 ? 0.802 -8.82 0.025 1 97.06 93 GLN A N 1
ATOM 743 C CA . GLN A 1 93 ? -0.116 -7.789 -0.444 1 97.06 93 GLN A CA 1
ATOM 744 C C . GLN A 1 93 ? -1.235 -8.391 -1.289 1 97.06 93 GLN A C 1
ATOM 746 O O . GLN A 1 93 ? -2.404 -8.039 -1.122 1 97.06 93 GLN A O 1
ATOM 751 N N . PHE A 1 94 ? -0.91 -9.328 -2.17 1 97.06 94 PHE A N 1
ATOM 752 C CA . PHE A 1 94 ? -1.899 -9.945 -3.045 1 97.06 94 PHE A CA 1
ATOM 753 C C . PHE A 1 94 ? -2.957 -10.68 -2.23 1 97.06 94 PHE A C 1
ATOM 755 O O . PHE A 1 94 ? -4.156 -10.508 -2.467 1 97.06 94 PHE A O 1
ATOM 762 N N . VAL A 1 95 ? -2.49 -11.445 -1.3 1 95.56 95 VAL A N 1
ATOM 763 C CA . VAL A 1 95 ? -3.406 -12.234 -0.483 1 95.56 95 VAL A CA 1
ATOM 764 C C . VAL A 1 95 ? -4.332 -11.305 0.301 1 95.56 95 VAL A C 1
ATOM 766 O O . VAL A 1 95 ? -5.543 -11.523 0.356 1 95.56 95 VAL A O 1
ATOM 769 N N . ARG A 1 96 ? -3.836 -10.242 0.869 1 94.69 96 ARG A N 1
ATOM 770 C CA . ARG A 1 96 ? -4.664 -9.289 1.602 1 94.69 96 ARG A CA 1
ATOM 771 C C . ARG A 1 96 ? -5.664 -8.609 0.674 1 94.69 96 ARG A C 1
ATOM 773 O O . ARG A 1 96 ? -6.805 -8.359 1.062 1 94.69 96 ARG A O 1
ATOM 780 N N . TRP A 1 97 ? -5.176 -8.32 -0.482 1 96.88 97 TRP A N 1
ATOM 781 C CA . TRP A 1 97 ? -6.004 -7.633 -1.466 1 96.88 97 TRP A CA 1
ATOM 782 C C . TRP A 1 97 ? -7.207 -8.484 -1.856 1 96.88 97 TRP A C 1
ATOM 784 O O . TRP A 1 97 ? -8.328 -7.977 -1.964 1 96.88 97 TRP A O 1
ATOM 794 N N . ILE A 1 98 ? -6.949 -9.789 -1.936 1 96.31 98 ILE A N 1
ATOM 795 C CA . ILE A 1 98 ? -7.992 -10.672 -2.439 1 96.31 98 ILE A CA 1
ATOM 796 C C . ILE A 1 98 ? -8.836 -11.195 -1.276 1 96.31 98 ILE A C 1
ATOM 798 O O . ILE A 1 98 ? -10.062 -11.266 -1.376 1 96.31 98 ILE A O 1
ATOM 802 N N . TRP A 1 99 ? -8.242 -11.477 -0.12 1 93.38 99 TRP A N 1
ATOM 803 C CA . TRP A 1 99 ? -8.953 -12.203 0.933 1 93.38 99 TRP A CA 1
ATOM 804 C C . TRP A 1 99 ? -9.102 -11.336 2.178 1 93.38 99 TRP A C 1
ATOM 806 O O . TRP A 1 99 ? -9.703 -11.758 3.166 1 93.38 99 TRP A O 1
ATOM 816 N N . ASP A 1 100 ? -8.5 -10.133 2.213 1 89.88 100 ASP A N 1
ATOM 817 C CA . ASP A 1 100 ? -8.656 -9.156 3.287 1 89.88 100 ASP A CA 1
ATOM 818 C C . ASP A 1 100 ? -7.961 -9.633 4.562 1 89.88 100 ASP A C 1
ATOM 820 O O . ASP A 1 100 ? -8.102 -9.016 5.621 1 89.88 100 ASP A O 1
ATOM 824 N N . PHE A 1 101 ? -7.383 -10.703 4.637 1 81.94 101 PHE A N 1
ATOM 825 C CA . PHE A 1 101 ? -6.699 -11.227 5.816 1 81.94 101 PHE A CA 1
ATOM 826 C C . PHE A 1 101 ? -5.57 -12.172 5.41 1 81.94 101 PHE A C 1
ATOM 828 O O . PHE A 1 101 ? -5.684 -12.898 4.422 1 81.94 101 PHE A O 1
ATOM 835 N N . LEU A 1 102 ? -4.453 -11.898 6.211 1 76.69 102 LEU A N 1
ATOM 836 C CA . LEU A 1 102 ? -3.332 -12.82 6.059 1 76.69 102 LEU A CA 1
ATOM 837 C C . LEU A 1 102 ? -3.16 -13.672 7.312 1 76.69 102 LEU A C 1
ATOM 839 O O . LEU A 1 102 ? -2.91 -13.148 8.398 1 76.69 102 LEU A O 1
ATOM 843 N N . GLY A 1 103 ? -3.912 -14.758 7.426 1 67.94 103 GLY A N 1
ATOM 844 C CA . GLY A 1 103 ? -3.789 -15.602 8.602 1 67.94 103 GLY A CA 1
ATOM 845 C C . GLY A 1 103 ? -3.41 -17.031 8.281 1 67.94 103 GLY A C 1
ATOM 846 O O . GLY A 1 103 ? -3.223 -17.391 7.113 1 67.94 103 GLY A O 1
ATOM 847 N N . LYS A 1 104 ? -3.123 -17.656 9.32 1 67.44 104 LYS A N 1
ATOM 848 C CA . LYS A 1 104 ? -2.73 -19.062 9.234 1 67.44 104 LYS A CA 1
ATOM 849 C C . LYS A 1 104 ? -3.738 -19.859 8.414 1 67.44 104 LYS A C 1
ATOM 851 O O . LYS A 1 104 ? -3.402 -20.922 7.867 1 67.44 104 LYS A O 1
ATOM 856 N N . TYR A 1 105 ? -4.77 -19.25 8.203 1 61.16 105 TYR A N 1
ATOM 857 C CA . TYR A 1 105 ? -5.828 -20.031 7.578 1 61.16 105 TYR A CA 1
ATOM 858 C C . TYR A 1 105 ? -5.906 -19.75 6.082 1 61.16 105 TYR A C 1
ATOM 860 O O . TYR A 1 105 ? -6.664 -20.406 5.363 1 61.16 105 TYR A O 1
ATOM 868 N N . ILE A 1 106 ? -5.219 -18.859 5.703 1 64.69 106 ILE A N 1
ATOM 869 C CA . ILE A 1 106 ? -5.227 -18.594 4.266 1 64.69 106 ILE A CA 1
ATOM 870 C C . ILE A 1 106 ? -4.043 -19.297 3.605 1 64.69 106 ILE A C 1
ATOM 872 O O . ILE A 1 106 ? -2.928 -18.781 3.594 1 64.69 106 ILE A O 1
ATOM 876 N N . ARG A 1 107 ? -4.359 -20.484 3.201 1 74.56 107 ARG A N 1
ATOM 877 C CA . ARG A 1 107 ? -3.4 -21.266 2.439 1 74.56 107 ARG A CA 1
ATOM 878 C C . ARG A 1 107 ? -3.82 -21.391 0.979 1 74.56 107 ARG A C 1
ATOM 880 O O . ARG A 1 107 ? -4.32 -22.438 0.55 1 74.56 107 ARG A O 1
ATOM 887 N N . VAL A 1 108 ? -3.867 -20.391 0.429 1 78 108 VAL A N 1
ATOM 888 C CA . VAL A 1 108 ? -4.25 -20.406 -0.979 1 78 108 VAL A CA 1
ATOM 889 C C . VAL A 1 108 ? -3.01 -20.234 -1.854 1 78 108 VAL A C 1
ATOM 891 O O . VAL A 1 108 ? -2.113 -19.453 -1.521 1 78 108 VAL A O 1
ATOM 894 N N . PRO A 1 109 ? -2.975 -21.125 -2.846 1 86.88 109 PRO A N 1
ATOM 895 C CA . PRO A 1 109 ? -1.841 -20.938 -3.754 1 86.88 109 PRO A CA 1
ATOM 896 C C . PRO A 1 109 ? -1.909 -19.625 -4.527 1 86.88 109 PRO A C 1
ATOM 898 O O . PRO A 1 109 ? -3 -19.156 -4.863 1 86.88 109 PRO A O 1
ATOM 901 N N . LEU A 1 110 ? -0.801 -19.047 -4.738 1 92.5 110 LEU A N 1
ATOM 902 C CA . LEU A 1 110 ? -0.728 -17.875 -5.605 1 92.5 110 LEU A CA 1
ATOM 903 C C . LEU A 1 110 ? -0.866 -18.266 -7.07 1 92.5 110 LEU A C 1
ATOM 905 O O . LEU A 1 110 ? -0.265 -19.25 -7.512 1 92.5 110 LEU A O 1
ATOM 909 N N . PRO A 1 111 ? -1.676 -17.531 -7.816 1 93.44 111 PRO A N 1
ATOM 910 C CA . PRO A 1 111 ? -1.723 -17.828 -9.25 1 93.44 111 PRO A CA 1
ATOM 911 C C . PRO A 1 111 ? -0.359 -17.688 -9.93 1 93.44 111 PRO A C 1
ATOM 913 O O . PRO A 1 111 ? 0.424 -16.812 -9.57 1 93.44 111 PRO A O 1
ATOM 916 N N . ALA A 1 112 ? -0.165 -18.5 -10.914 1 92.5 112 ALA A N 1
ATOM 917 C CA . ALA A 1 112 ? 1.111 -18.5 -11.625 1 92.5 112 ALA A CA 1
ATOM 918 C C . ALA A 1 112 ? 1.365 -17.156 -12.305 1 92.5 112 ALA A C 1
ATOM 920 O O . ALA A 1 112 ? 2.508 -16.703 -12.391 1 92.5 112 ALA A O 1
ATOM 921 N N . CYS A 1 113 ? 0.267 -16.562 -12.789 1 94.81 113 CYS A N 1
ATOM 922 C CA . CYS A 1 113 ? 0.417 -15.281 -13.453 1 94.81 113 CYS A CA 1
ATOM 923 C C . CYS A 1 113 ? 0.934 -14.227 -12.484 1 94.81 113 CYS A C 1
ATOM 925 O O . CYS A 1 113 ? 1.754 -13.383 -12.852 1 94.81 113 CYS A O 1
ATOM 927 N N . VAL A 1 11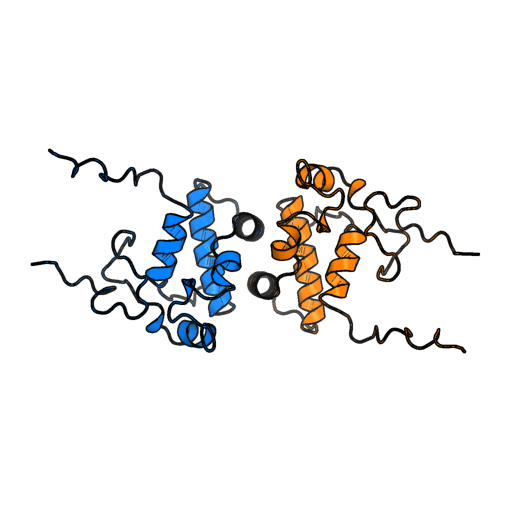4 ? 0.513 -14.281 -11.273 1 96.12 114 VAL A N 1
ATOM 928 C CA . VAL A 1 114 ? 0.949 -13.352 -10.234 1 96.12 114 VAL A CA 1
ATOM 929 C C . VAL A 1 114 ? 2.418 -13.602 -9.898 1 96.12 114 VAL A C 1
ATOM 931 O O . VAL A 1 114 ? 3.225 -12.664 -9.883 1 96.12 114 VAL A O 1
ATOM 934 N N . VAL A 1 115 ? 2.77 -14.836 -9.695 1 94.06 115 VAL A N 1
ATOM 935 C CA . VAL A 1 115 ? 4.145 -15.203 -9.367 1 94.06 115 VAL A CA 1
ATOM 936 C C . VAL A 1 115 ? 5.082 -14.75 -10.484 1 94.06 115 VAL A C 1
ATOM 938 O O . VAL A 1 115 ? 6.137 -14.172 -10.219 1 94.06 115 VAL A O 1
ATOM 941 N N . THR A 1 116 ? 4.656 -14.953 -11.656 1 92.81 116 THR A N 1
ATOM 942 C CA . THR A 1 116 ? 5.461 -14.594 -12.82 1 92.81 116 THR A CA 1
ATOM 943 C C . THR A 1 116 ? 5.723 -13.094 -12.859 1 92.81 116 THR A C 1
ATOM 945 O O . THR A 1 116 ? 6.863 -12.664 -13.039 1 92.81 116 THR A O 1
ATOM 948 N N . GLN A 1 117 ? 4.684 -12.328 -12.711 1 95.88 117 GLN A N 1
ATOM 949 C CA . GLN A 1 117 ? 4.84 -10.875 -12.781 1 95.88 117 GLN A CA 1
ATOM 950 C C . GLN A 1 117 ? 5.684 -10.359 -11.625 1 95.88 117 GLN A C 1
ATOM 952 O O . GLN A 1 117 ? 6.516 -9.469 -11.805 1 95.88 117 GLN A O 1
ATOM 957 N N . VAL A 1 118 ? 5.496 -10.883 -10.445 1 96.75 118 VAL A N 1
ATOM 958 C CA . VAL A 1 118 ? 6.25 -10.453 -9.273 1 96.75 118 VAL A CA 1
ATOM 959 C C . VAL A 1 118 ? 7.727 -10.789 -9.453 1 96.75 118 VAL A C 1
ATOM 961 O O . VAL A 1 118 ? 8.602 -9.969 -9.164 1 96.75 118 VAL A O 1
ATOM 964 N N . ARG A 1 119 ? 8.031 -11.898 -9.922 1 94.06 119 ARG A N 1
ATOM 965 C CA . ARG A 1 119 ? 9.414 -12.32 -10.102 1 94.06 119 ARG A CA 1
ATOM 966 C C . ARG A 1 119 ? 10.086 -11.539 -11.227 1 94.06 119 ARG A C 1
ATOM 968 O O . ARG A 1 119 ? 11.289 -11.289 -11.18 1 94.06 119 ARG A O 1
ATOM 975 N N . LYS A 1 120 ? 9.328 -11.25 -12.242 1 93.31 120 LYS A N 1
ATOM 976 C CA . LYS A 1 120 ? 9.859 -10.398 -13.297 1 93.31 120 LYS A CA 1
ATOM 977 C C . LYS A 1 120 ? 10.289 -9.039 -12.742 1 93.31 120 LYS A C 1
ATOM 979 O O . LYS A 1 120 ? 11.336 -8.508 -13.117 1 93.31 120 LYS A O 1
ATOM 984 N N . ARG A 1 121 ? 9.508 -8.461 -11.859 1 95.88 121 ARG A N 1
ATOM 985 C CA . ARG A 1 121 ? 9.773 -7.152 -11.281 1 95.88 121 ARG A CA 1
ATOM 986 C C . ARG A 1 121 ? 10.867 -7.23 -10.227 1 95.88 121 ARG A C 1
ATOM 988 O O . ARG A 1 121 ? 11.641 -6.281 -10.055 1 95.88 121 ARG A O 1
ATOM 995 N N . CYS A 1 122 ? 10.906 -8.336 -9.555 1 96.06 122 CYS A N 1
ATOM 996 C CA . CYS A 1 122 ? 11.875 -8.57 -8.484 1 96.06 122 CYS A CA 1
ATOM 997 C C . CYS A 1 122 ? 12.648 -9.867 -8.727 1 96.06 122 CYS A C 1
ATOM 999 O O . CYS A 1 122 ? 12.469 -10.836 -7.992 1 96.06 122 CYS A O 1
ATOM 1001 N N . PRO A 1 123 ? 13.594 -9.789 -9.586 1 91.5 123 PRO A N 1
ATOM 1002 C CA . PRO A 1 123 ? 14.258 -11.023 -10 1 91.5 123 PRO A CA 1
ATOM 1003 C C . PRO A 1 123 ? 15.25 -11.539 -8.961 1 91.5 123 PRO A C 1
ATOM 1005 O O . PRO A 1 123 ? 15.727 -10.773 -8.125 1 91.5 123 PRO A O 1
ATOM 1008 N N . SER A 1 124 ? 15.406 -12.828 -8.977 1 85.06 124 SER A N 1
ATOM 1009 C CA . SER A 1 124 ? 16.484 -13.461 -8.227 1 85.06 124 SER A CA 1
ATOM 1010 C C . SER A 1 124 ? 17.812 -13.375 -8.977 1 85.06 124 SER A C 1
ATOM 1012 O O . SER A 1 124 ? 17.828 -13.234 -10.203 1 85.06 124 SER A O 1
ATOM 1014 N N . PRO A 1 125 ? 18.875 -13.117 -8.227 1 71.75 125 PRO A N 1
ATOM 1015 C CA . PRO A 1 125 ? 20.172 -13.031 -8.914 1 71.75 125 PRO A CA 1
ATOM 1016 C C . PRO A 1 125 ? 20.391 -14.195 -9.883 1 71.75 125 PRO A C 1
ATOM 1018 O O . PRO A 1 125 ? 21.094 -14.039 -10.891 1 71.75 125 PRO A O 1
ATOM 1021 N N . GLU A 1 126 ? 20.016 -15.336 -9.594 1 59.22 126 GLU A N 1
ATOM 1022 C CA . GLU A 1 126 ? 20.422 -16.484 -10.406 1 59.22 126 GLU A CA 1
ATOM 1023 C C . GLU A 1 126 ? 19.859 -16.375 -11.82 1 59.22 126 GLU A C 1
ATOM 1025 O O . GLU A 1 126 ? 20.281 -17.109 -12.719 1 59.22 126 GLU A O 1
ATOM 1030 N N . PHE A 1 127 ? 18.812 -15.742 -12.008 1 50.31 127 PHE A N 1
ATOM 1031 C CA . PHE A 1 127 ? 18.312 -15.992 -13.352 1 50.31 127 PHE A CA 1
ATOM 1032 C C . PHE A 1 127 ? 19.141 -15.234 -14.391 1 50.31 127 PHE A C 1
ATOM 1034 O O . PHE A 1 127 ? 18.859 -14.078 -14.688 1 50.31 127 PHE A O 1
ATOM 1041 N N . THR A 1 128 ? 20.438 -15.156 -14.281 1 45.06 128 THR A N 1
ATOM 1042 C CA . THR A 1 128 ? 21.172 -14.828 -15.5 1 45.06 128 THR A CA 1
ATOM 1043 C C . THR A 1 128 ? 20.766 -15.75 -16.641 1 45.06 128 THR A C 1
ATOM 1045 O O . THR A 1 128 ? 21.156 -16.922 -16.688 1 45.06 128 THR A O 1
ATOM 1048 N N . GLY A 1 129 ? 19.594 -15.906 -16.891 1 37.44 129 GLY A N 1
ATOM 1049 C CA . GLY A 1 129 ? 19.172 -16.844 -17.922 1 37.44 129 GLY A CA 1
ATOM 1050 C C . GLY A 1 129 ? 20 -16.719 -19.188 1 37.44 129 GLY A C 1
ATOM 1051 O O . GLY A 1 129 ? 20.688 -15.719 -19.391 1 37.44 129 GLY A O 1
ATOM 1052 N N . PHE A 1 130 ? 20.234 -17.969 -19.922 1 39.94 130 PHE A N 1
ATOM 1053 C CA . PHE A 1 130 ? 20.734 -18.547 -21.156 1 39.94 130 PHE A CA 1
ATOM 1054 C C . PHE A 1 130 ? 20.188 -17.812 -22.375 1 39.94 130 PHE A C 1
ATOM 1056 O O . PHE A 1 130 ? 20.109 -18.391 -23.469 1 39.94 130 PHE A O 1
ATOM 1063 N N . LEU A 1 131 ? 19.641 -16.719 -22.281 1 41.56 131 LEU A N 1
ATOM 1064 C CA . LEU A 1 131 ? 19.172 -16.234 -23.578 1 41.56 131 LEU A CA 1
ATOM 1065 C C . LEU A 1 131 ? 20.328 -16.188 -24.594 1 41.56 131 LEU A C 1
ATOM 1067 O O . LEU A 1 131 ? 20.141 -15.773 -25.734 1 41.56 131 LEU A O 1
ATOM 1071 N N . ASP A 1 132 ? 21.531 -16.328 -24.141 1 36.06 132 ASP A N 1
ATOM 1072 C CA . ASP A 1 132 ? 22.562 -16.156 -25.172 1 36.06 132 ASP A CA 1
ATOM 1073 C C . ASP A 1 132 ? 22.547 -17.312 -26.172 1 36.06 132 ASP A C 1
ATOM 1075 O O . ASP A 1 132 ? 23.25 -17.266 -27.188 1 36.06 132 ASP A O 1
ATOM 1079 N N . VAL A 1 133 ? 22.062 -18.516 -25.797 1 35.91 133 VAL A N 1
ATOM 1080 C CA . VAL A 1 133 ? 22.641 -19.594 -26.609 1 35.91 133 VAL A CA 1
ATOM 1081 C C . VAL A 1 133 ? 22.078 -19.516 -28.031 1 35.91 133 VAL A C 1
ATOM 1083 O O . VAL A 1 133 ? 22.562 -20.203 -28.938 1 35.91 133 VAL A O 1
ATOM 1086 N N . GLU A 1 134 ? 20.812 -19.156 -28.297 1 34.84 134 GLU A N 1
ATOM 1087 C CA . GLU A 1 134 ? 20.391 -19.625 -29.609 1 34.84 134 GLU A CA 1
ATOM 1088 C C . GLU A 1 134 ? 21 -18.781 -30.719 1 34.84 134 GLU A C 1
ATOM 1090 O O . GLU A 1 134 ? 20.641 -18.938 -31.891 1 34.84 134 GLU A O 1
ATOM 1095 N N . SER A 1 135 ? 21.719 -17.688 -30.438 1 31.55 135 SER A N 1
ATOM 1096 C CA . SER A 1 135 ? 22.172 -17.109 -31.703 1 31.55 135 SER A CA 1
ATOM 1097 C C . SER A 1 135 ? 23.281 -17.938 -32.344 1 31.55 135 SER A C 1
ATOM 1099 O O . SER A 1 135 ? 24.438 -17.516 -32.344 1 31.55 135 SER A O 1
ATOM 1101 N N . ALA A 1 136 ? 23.359 -19.25 -32.031 1 30.3 136 ALA A N 1
ATOM 1102 C CA . ALA A 1 136 ? 24.328 -19.906 -32.906 1 30.3 136 ALA A CA 1
ATOM 1103 C C . ALA A 1 136 ? 24 -19.641 -34.375 1 30.3 136 ALA A C 1
ATOM 1105 O O . ALA A 1 136 ? 22.828 -19.703 -34.781 1 30.3 136 ALA A O 1
ATOM 1106 N N . PRO A 1 137 ? 25.078 -19.125 -35.156 1 35.06 137 PRO A N 1
ATOM 1107 C CA . PRO A 1 137 ? 24.906 -19.016 -36.594 1 35.06 137 PRO A CA 1
ATOM 1108 C C . PRO A 1 137 ? 24.391 -20.328 -37.219 1 35.06 1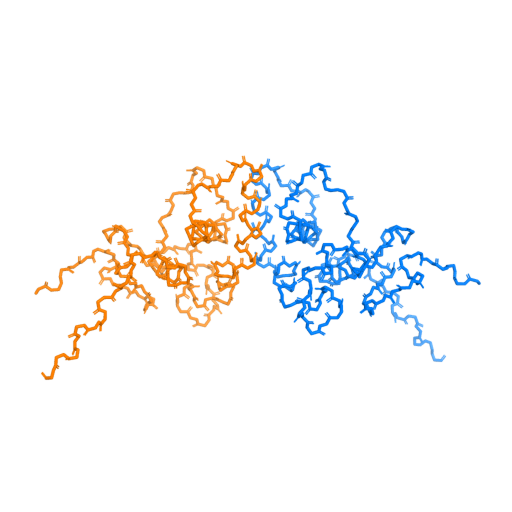37 PRO A C 1
ATOM 1110 O O . PRO A 1 137 ? 24.594 -21.406 -36.656 1 35.06 137 PRO A O 1
ATOM 1113 N N . MET B 1 1 ? -9.953 41.125 10.703 1 24.08 1 MET B N 1
ATOM 1114 C CA . MET B 1 1 ? -8.641 40.812 11.266 1 24.08 1 MET B CA 1
ATOM 1115 C C . MET B 1 1 ? -8.352 39.312 11.203 1 24.08 1 MET B C 1
ATOM 1117 O O . MET B 1 1 ? -9.133 38.5 11.719 1 24.08 1 MET B O 1
ATOM 1121 N N . LYS B 1 2 ? -7.977 38.75 10.031 1 34.78 2 LYS B N 1
ATOM 1122 C CA . LYS B 1 2 ? -7.695 37.406 9.516 1 34.78 2 LYS B CA 1
ATOM 1123 C C . LYS B 1 2 ? -6.793 36.625 10.477 1 34.78 2 LYS B C 1
ATOM 1125 O O . LYS B 1 2 ? -5.656 37.031 10.727 1 34.78 2 LYS B O 1
ATOM 1130 N N . SER B 1 3 ? -7.297 36.125 11.641 1 31.17 3 SER B N 1
ATOM 1131 C CA . SER B 1 3 ? -6.676 35.5 12.812 1 31.17 3 SER B CA 1
ATOM 1132 C C . SER B 1 3 ? -5.555 34.562 12.406 1 31.17 3 SER B C 1
ATOM 1134 O O . SER B 1 3 ? -5.641 33.906 11.367 1 31.17 3 SER B O 1
ATOM 1136 N N . GLY B 1 4 ? -4.258 34.781 12.75 1 34.84 4 GLY B N 1
ATOM 1137 C CA . GLY B 1 4 ? -2.904 34.312 12.508 1 34.84 4 GLY B CA 1
ATOM 1138 C C . GLY B 1 4 ? -2.734 32.844 12.797 1 34.84 4 GLY B C 1
ATOM 1139 O O . GLY B 1 4 ? -2.344 32.438 13.898 1 34.84 4 GLY B O 1
ATOM 1140 N N . ILE B 1 5 ? -3.746 32.031 12.625 1 41.06 5 ILE B N 1
ATOM 1141 C CA . ILE B 1 5 ? -3.762 30.609 12.992 1 41.06 5 ILE B CA 1
ATOM 1142 C C . ILE B 1 5 ? -2.412 29.969 12.656 1 41.06 5 ILE B C 1
ATOM 1144 O O . ILE B 1 5 ? -1.86 30.203 11.578 1 41.06 5 ILE B O 1
ATOM 1148 N N . ARG B 1 6 ? -1.64 29.516 13.648 1 41.47 6 ARG B N 1
ATOM 1149 C CA . ARG B 1 6 ? -0.284 28.984 13.75 1 41.47 6 ARG B CA 1
ATOM 1150 C C . ARG B 1 6 ? -0.012 27.953 12.664 1 41.47 6 ARG B C 1
ATOM 1152 O O . ARG B 1 6 ? 1.007 27.266 12.695 1 41.47 6 ARG B O 1
ATOM 1159 N N . CYS B 1 7 ? -0.899 27.234 12.344 1 47.19 7 CYS B N 1
ATOM 1160 C CA . CYS B 1 7 ? -0.261 26.438 11.312 1 47.19 7 CYS B CA 1
ATOM 1161 C C . CYS B 1 7 ? 0.779 27.25 10.547 1 47.19 7 CYS B C 1
ATOM 1163 O O . CYS B 1 7 ? 0.738 28.484 10.555 1 47.19 7 CYS B O 1
ATOM 1165 N N . LEU B 1 8 ? 1.646 26.938 9.469 1 47.34 8 LEU B N 1
ATOM 1166 C CA . LEU B 1 8 ? 2.777 27.812 9.141 1 47.34 8 LEU B CA 1
ATOM 1167 C C . LEU B 1 8 ? 2.354 29.266 9.109 1 47.34 8 LEU B C 1
ATOM 1169 O O . LEU B 1 8 ? 1.239 29.594 8.688 1 47.34 8 LEU B O 1
ATOM 1173 N N . GLN B 1 9 ? 2.527 30.375 9.984 1 53.38 9 GLN B N 1
ATOM 1174 C CA . GLN B 1 9 ? 2.961 31.719 9.594 1 53.38 9 GLN B CA 1
ATOM 1175 C C . GLN B 1 9 ? 3.211 31.797 8.094 1 53.38 9 GLN B C 1
ATOM 1177 O O . GLN B 1 9 ? 2.721 32.719 7.43 1 53.38 9 GLN B O 1
ATOM 1182 N N . GLU B 1 10 ? 4.5 30.828 7.621 1 73.06 10 GLU B N 1
ATOM 1183 C CA . GLU B 1 10 ? 4.879 30.953 6.219 1 73.06 10 GLU B CA 1
ATOM 1184 C C . GLU B 1 10 ? 4.848 29.609 5.504 1 73.06 10 GLU B C 1
ATOM 1186 O O . GLU B 1 10 ? 5.82 28.844 5.559 1 73.06 10 GLU B O 1
ATOM 1191 N N . CYS B 1 11 ? 3.549 29.172 5.191 1 86.81 11 CYS B N 1
ATOM 1192 C CA . CYS B 1 11 ? 3.566 28.078 4.242 1 86.81 11 CYS B CA 1
ATOM 1193 C C . CYS B 1 11 ? 4.586 28.312 3.137 1 86.81 11 CYS B C 1
ATOM 1195 O O . CYS B 1 11 ? 4.582 29.375 2.506 1 86.81 11 CYS B O 1
ATOM 1197 N N . GLN B 1 12 ? 5.406 27.375 3.031 1 90 12 GLN B N 1
ATOM 1198 C CA . GLN B 1 12 ? 6.434 27.547 2.012 1 90 12 GLN B CA 1
ATOM 1199 C C . GLN B 1 12 ? 6.219 26.578 0.851 1 90 12 GLN B C 1
ATOM 1201 O O . GLN B 1 12 ? 6.832 26.719 -0.209 1 90 12 GLN B O 1
ATOM 1206 N N . CYS B 1 13 ? 5.277 25.547 1.056 1 93.12 13 CYS B N 1
ATOM 1207 C CA . CYS B 1 13 ? 5.117 24.562 -0.005 1 93.12 13 CYS B CA 1
ATOM 1208 C C . CYS B 1 13 ? 3.953 24.922 -0.918 1 93.12 13 CYS B C 1
ATOM 1210 O O . CYS B 1 13 ? 3.824 24.375 -2.018 1 93.12 13 CYS B O 1
ATOM 1212 N N . GLY B 1 14 ? 3.113 25.781 -0.396 1 89.5 14 GLY B N 1
ATOM 1213 C CA . GLY B 1 14 ? 2.057 26.328 -1.236 1 89.5 14 GLY B CA 1
ATOM 1214 C C . GLY B 1 14 ? 0.78 25.516 -1.19 1 89.5 14 GLY B C 1
ATOM 1215 O O . GLY B 1 14 ? -0.21 25.859 -1.837 1 89.5 14 GLY B O 1
ATOM 1216 N N . THR B 1 15 ? 0.694 24.422 -0.311 1 90.81 15 THR B N 1
ATOM 1217 C CA . THR B 1 15 ? -0.442 23.516 -0.373 1 90.81 15 THR B CA 1
ATOM 1218 C C . THR B 1 15 ? -1.057 23.328 1.01 1 90.81 15 THR B C 1
ATOM 1220 O O . THR B 1 15 ? -2.041 22.594 1.162 1 90.81 15 THR B O 1
ATOM 1223 N N . CYS B 1 16 ? -0.525 23.922 1.944 1 89.5 16 CYS B N 1
ATOM 1224 C CA . CYS B 1 16 ? -1.056 23.781 3.295 1 89.5 16 CYS B CA 1
ATOM 1225 C C . CYS B 1 16 ? -2.35 24.562 3.459 1 89.5 16 CYS B C 1
ATOM 1227 O O . CYS B 1 16 ? -2.504 25.641 2.883 1 89.5 16 CYS B O 1
ATOM 1229 N N . SER B 1 17 ? -3.359 23.922 4.133 1 83.62 17 SER B N 1
ATOM 1230 C CA . SER B 1 17 ? -4.586 24.625 4.508 1 83.62 17 SER B CA 1
ATOM 1231 C C . SER B 1 17 ? -4.879 24.453 5.996 1 83.62 17 SER B C 1
ATOM 1233 O O . SER B 1 17 ? -4.629 23.391 6.57 1 83.62 17 SER B O 1
ATOM 1235 N N . TYR B 1 18 ? -5.352 25.453 6.574 1 74.81 18 TYR B N 1
ATOM 1236 C CA . TYR B 1 18 ? -5.68 25.422 7.996 1 74.81 18 TYR B CA 1
ATOM 1237 C C . TYR B 1 18 ? -7.121 24.969 8.211 1 74.81 18 TYR B C 1
ATOM 1239 O O . TYR B 1 18 ? -7.496 24.562 9.312 1 74.81 18 TYR B O 1
ATOM 1247 N N . ILE B 1 19 ? -7.871 25.062 7.258 1 67.38 19 ILE B N 1
ATOM 1248 C CA . ILE B 1 19 ? -9.312 24.875 7.367 1 67.38 19 ILE B CA 1
ATOM 1249 C C . ILE B 1 19 ? -9.617 23.484 7.898 1 67.38 19 ILE B C 1
ATOM 1251 O O . ILE B 1 19 ? -10.508 23.312 8.734 1 67.38 19 ILE B O 1
ATOM 1255 N N . ASN B 1 20 ? -8.766 22.531 7.543 1 66.69 20 ASN B N 1
ATOM 1256 C CA . ASN B 1 20 ? -9.109 21.156 7.895 1 66.69 20 ASN B CA 1
ATOM 1257 C C . ASN B 1 20 ? -8.242 20.641 9.039 1 66.69 20 ASN B C 1
ATOM 1259 O O . ASN B 1 20 ? -8.25 19.438 9.336 1 66.69 20 ASN B O 1
ATOM 1263 N N . MET B 1 21 ? -7.672 21.594 9.664 1 74.12 21 MET B N 1
ATOM 1264 C CA . MET B 1 21 ? -6.793 21.172 10.75 1 74.12 21 MET B CA 1
ATOM 1265 C C . MET B 1 21 ? -7.516 21.234 12.094 1 74.12 21 MET B C 1
ATOM 1267 O O . MET B 1 21 ? -8.203 22.203 12.383 1 74.12 21 MET B O 1
ATOM 1271 N N . GLU B 1 22 ? -7.477 20.141 12.773 1 67.75 22 GLU B N 1
ATOM 1272 C CA . GLU B 1 22 ? -8.117 20.109 14.086 1 67.75 22 GLU B CA 1
ATOM 1273 C C . GLU B 1 22 ? -7.418 21.047 15.055 1 67.75 22 GLU B C 1
ATOM 1275 O O . GLU B 1 22 ? -8.07 21.703 15.883 1 67.75 22 GLU B O 1
ATOM 1280 N N . LYS B 1 23 ? -6.098 21.109 15.047 1 71.19 23 LYS B N 1
ATOM 1281 C CA . LYS B 1 23 ? -5.289 22.016 15.867 1 71.19 23 LYS B CA 1
ATOM 1282 C C . LYS B 1 23 ? -4.375 22.875 15.008 1 71.19 23 LYS B C 1
ATOM 1284 O O . LYS B 1 23 ? -3.186 22.594 14.867 1 71.19 23 LYS B O 1
ATOM 1289 N N . PRO B 1 24 ? -4.898 23.938 14.57 1 65.38 24 PRO B N 1
ATOM 1290 C CA . PRO B 1 24 ? -4.121 24.781 13.656 1 65.38 24 PRO B CA 1
ATOM 1291 C C . PRO B 1 24 ? -2.822 25.297 14.281 1 65.38 24 PRO B C 1
ATOM 1293 O O . PRO B 1 24 ? -1.853 25.562 13.57 1 65.38 24 PRO B O 1
ATOM 1296 N N . GLU B 1 25 ? -2.928 25.328 15.586 1 64.88 25 GLU B N 1
ATOM 1297 C CA . GLU B 1 25 ? -1.759 25.844 16.297 1 64.88 25 GLU B CA 1
ATOM 1298 C C . GLU B 1 25 ? -0.595 24.859 16.234 1 64.88 25 GLU B C 1
ATOM 1300 O O . GLU B 1 25 ? 0.559 25.234 16.438 1 64.88 25 GLU B O 1
ATOM 1305 N N . GLU B 1 26 ? -0.866 23.766 15.812 1 68.31 26 GLU B N 1
ATOM 1306 C CA . GLU B 1 26 ? 0.151 22.719 15.805 1 68.31 26 GLU B CA 1
ATOM 1307 C C . GLU B 1 26 ? 0.439 22.234 14.383 1 68.31 26 GLU B C 1
ATOM 1309 O O . GLU B 1 26 ? 1.103 21.219 14.195 1 68.31 26 GLU B O 1
ATOM 1314 N N . CYS B 1 27 ? 0.085 23.156 13.477 1 81.88 27 CYS B N 1
ATOM 1315 C CA . CYS B 1 27 ? 0.233 22.766 12.078 1 81.88 27 CYS B CA 1
ATOM 1316 C C . CYS B 1 27 ? 1.662 22.984 11.594 1 81.88 27 CYS B C 1
ATOM 1318 O O . CYS B 1 27 ? 2.314 23.953 12 1 81.88 27 CYS B O 1
ATOM 1320 N N . VAL B 1 28 ? 2.197 22.062 10.914 1 88.94 28 VAL B N 1
ATOM 1321 C CA . VAL B 1 28 ? 3.529 22.156 10.32 1 88.94 28 VAL B CA 1
ATOM 1322 C C . VAL B 1 28 ? 3.439 21.984 8.805 1 88.94 28 VAL B C 1
ATOM 1324 O O . VAL B 1 28 ? 2.549 21.297 8.305 1 88.94 28 VAL B O 1
ATOM 1327 N N . CYS B 1 29 ? 4.32 22.812 8.148 1 92 29 CYS B N 1
ATOM 1328 C CA . CYS B 1 29 ? 4.473 22.625 6.707 1 92 29 CYS B CA 1
ATOM 1329 C C . CYS B 1 29 ? 5.445 21.484 6.406 1 92 29 CYS B C 1
ATOM 1331 O O . CYS B 1 29 ? 6.402 21.266 7.148 1 92 29 CYS B O 1
ATOM 1333 N N . CYS B 1 30 ? 5.289 20.812 5.273 1 95.12 30 CYS B N 1
ATOM 1334 C CA . CYS B 1 30 ? 6.137 19.688 4.914 1 95.12 30 CYS B CA 1
ATOM 1335 C C . CYS B 1 30 ? 7.59 20.125 4.762 1 95.12 30 CYS B C 1
ATOM 1337 O O . CYS B 1 30 ? 8.508 19.359 5.074 1 95.12 30 CYS B O 1
ATOM 1339 N N . ILE B 1 31 ? 7.789 21.359 4.367 1 94 31 ILE B N 1
ATOM 1340 C CA . ILE B 1 31 ? 9.133 21.859 4.117 1 94 31 ILE B CA 1
ATOM 1341 C C . ILE B 1 31 ? 9.891 22 5.438 1 94 31 ILE B C 1
ATOM 1343 O O . ILE B 1 31 ? 11.125 22.031 5.449 1 94 31 ILE B O 1
ATOM 1347 N N . GLU B 1 32 ? 9.18 22.016 6.496 1 91 32 GLU B N 1
ATOM 1348 C CA . GLU B 1 32 ? 9.781 22.234 7.805 1 91 32 GLU B CA 1
ATOM 1349 C C . GLU B 1 32 ? 10.344 20.922 8.367 1 91 32 GLU B C 1
ATOM 1351 O O . GLU B 1 32 ? 11.125 20.938 9.32 1 91 32 GLU B O 1
ATOM 1356 N N . LEU B 1 33 ? 9.992 19.844 7.871 1 92.5 33 LEU B N 1
ATOM 1357 C CA . LEU B 1 33 ? 10.414 18.547 8.375 1 92.5 33 LEU B CA 1
ATOM 1358 C C . LEU B 1 33 ? 11.531 17.969 7.516 1 92.5 33 LEU B C 1
ATOM 1360 O O . LEU B 1 33 ? 11.312 17.641 6.348 1 92.5 33 LEU B O 1
ATOM 1364 N N . GLU B 1 34 ? 12.617 17.828 8.086 1 93.25 34 GLU B N 1
ATOM 1365 C CA . GLU B 1 34 ? 13.844 17.453 7.387 1 93.25 34 GLU B CA 1
ATOM 1366 C C . GLU B 1 34 ? 13.664 16.141 6.633 1 93.25 34 GLU B C 1
ATOM 1368 O O . GLU B 1 34 ? 14.016 16.031 5.453 1 93.25 34 GLU B O 1
ATOM 1373 N N . ARG B 1 35 ? 13.141 15.141 7.285 1 94.5 35 ARG B N 1
ATOM 1374 C CA . ARG B 1 35 ? 13 13.828 6.668 1 94.5 35 ARG B CA 1
ATOM 1375 C C . ARG B 1 35 ? 12.047 13.883 5.477 1 94.5 35 ARG B C 1
ATOM 1377 O O . ARG B 1 35 ? 12.227 13.156 4.5 1 94.5 35 ARG B O 1
ATOM 1384 N N . VAL B 1 36 ? 11.062 14.766 5.582 1 96.5 36 VAL B N 1
ATOM 1385 C CA . VAL B 1 36 ? 10.117 14.938 4.484 1 96.5 36 VAL B CA 1
ATOM 1386 C C . VAL B 1 36 ? 10.805 15.625 3.311 1 96.5 36 VAL B C 1
ATOM 1388 O O . VAL B 1 36 ? 10.641 15.219 2.158 1 96.5 36 VAL B O 1
ATOM 1391 N N . ARG B 1 37 ? 11.578 16.625 3.6 1 96.06 37 ARG B N 1
ATOM 1392 C CA . ARG B 1 37 ? 12.352 17.312 2.57 1 96.06 37 ARG B CA 1
ATOM 1393 C C . ARG B 1 37 ? 13.289 16.328 1.863 1 96.06 37 ARG B C 1
ATOM 1395 O O . ARG B 1 37 ? 13.406 16.359 0.636 1 96.06 37 ARG B O 1
ATOM 1402 N N . GLU B 1 38 ? 13.938 15.539 2.633 1 96.75 38 GLU B N 1
ATOM 1403 C CA . GLU B 1 38 ? 14.859 14.555 2.078 1 96.75 38 GLU B CA 1
ATOM 1404 C C . GLU B 1 38 ? 14.148 13.602 1.125 1 96.75 38 GLU B C 1
ATOM 1406 O O . GLU B 1 38 ? 14.664 13.273 0.057 1 96.75 38 GLU B O 1
ATOM 1411 N N . LYS B 1 39 ? 13.008 13.133 1.526 1 97.38 39 LYS B N 1
ATOM 1412 C CA . LYS B 1 39 ? 12.219 12.227 0.697 1 97.38 39 LYS B CA 1
ATOM 1413 C C . LYS B 1 39 ? 11.828 12.891 -0.621 1 97.38 39 LYS B C 1
ATOM 1415 O O . LYS B 1 39 ? 11.758 12.227 -1.657 1 97.38 39 LYS B O 1
ATOM 1420 N N . ASN B 1 40 ? 11.617 14.156 -0.59 1 97.75 40 ASN B N 1
ATOM 1421 C CA . ASN B 1 40 ? 11.133 14.891 -1.757 1 97.75 40 ASN B CA 1
ATOM 1422 C C . ASN B 1 40 ? 12.289 15.406 -2.611 1 97.75 40 ASN B C 1
ATOM 1424 O O . ASN B 1 40 ? 12.078 16.031 -3.646 1 97.75 40 ASN B O 1
ATOM 1428 N N . GLU B 1 41 ? 13.422 15.234 -2.162 1 95.69 41 GLU B N 1
ATOM 1429 C CA . GLU B 1 41 ? 14.586 15.727 -2.893 1 95.69 41 GLU B CA 1
ATOM 1430 C C . GLU B 1 41 ? 14.633 15.156 -4.309 1 95.69 41 GLU B C 1
ATOM 1432 O O . GLU B 1 41 ? 14.414 13.961 -4.512 1 95.69 41 GLU B O 1
ATOM 1437 N N . GLY B 1 42 ? 14.906 16.047 -5.289 1 94.62 42 GLY B N 1
ATOM 1438 C CA . GLY B 1 42 ? 15.023 15.625 -6.676 1 94.62 42 GLY B CA 1
ATOM 1439 C C . GLY B 1 42 ? 13.68 15.547 -7.387 1 94.62 42 GLY B C 1
ATOM 1440 O O . GLY B 1 42 ? 13.625 15.266 -8.586 1 94.62 42 GLY B O 1
ATOM 1441 N N . GLN B 1 43 ? 12.688 15.781 -6.582 1 94.56 43 GLN B N 1
ATOM 1442 C CA . GLN B 1 43 ? 11.367 15.773 -7.203 1 94.56 43 GLN B CA 1
ATOM 1443 C C . GLN B 1 43 ? 11.008 17.156 -7.73 1 94.56 43 GLN B C 1
ATOM 1445 O O . GLN B 1 43 ? 11.594 18.156 -7.309 1 94.56 43 GLN B O 1
ATOM 1450 N N . ALA B 1 44 ? 10.133 17.297 -8.68 1 88.56 44 ALA B N 1
ATOM 1451 C CA . ALA B 1 44 ? 9.781 18.547 -9.367 1 88.56 44 ALA B CA 1
ATOM 1452 C C . ALA B 1 44 ? 9.07 19.516 -8.422 1 88.56 44 ALA B C 1
ATOM 1454 O O . ALA B 1 44 ? 9.328 20.719 -8.445 1 88.56 44 ALA B O 1
ATOM 1455 N N . GLY B 1 45 ? 8.281 19.094 -7.512 1 86.62 45 GLY B N 1
ATOM 1456 C CA . GLY B 1 45 ? 7.504 19.953 -6.641 1 86.62 45 GLY B CA 1
ATOM 1457 C C . GLY B 1 45 ? 8.094 20.078 -5.25 1 86.62 45 GLY B C 1
ATOM 1458 O O . GLY B 1 45 ? 8.773 19.172 -4.77 1 86.62 45 GLY B O 1
ATOM 1459 N N . ASP B 1 46 ? 7.805 21.344 -4.633 1 92.12 46 ASP B N 1
ATOM 1460 C CA . ASP B 1 46 ? 8.312 21.594 -3.291 1 92.12 46 ASP B CA 1
ATOM 1461 C C . ASP B 1 46 ? 7.457 20.906 -2.234 1 92.12 46 ASP B C 1
ATOM 1463 O O . ASP B 1 46 ? 7.902 20.703 -1.102 1 92.12 46 ASP B O 1
ATOM 1467 N N . CYS B 1 47 ? 6.32 20.594 -2.654 1 97 47 CYS B N 1
ATOM 1468 C CA . CYS B 1 47 ? 5.406 19.969 -1.698 1 97 47 CYS B CA 1
ATOM 1469 C C . CYS B 1 47 ? 5.484 18.453 -1.774 1 97 47 CYS B C 1
ATOM 1471 O O . CYS B 1 47 ? 5.449 17.875 -2.865 1 97 47 CYS B O 1
ATOM 1473 N N . ILE B 1 48 ? 5.484 17.828 -0.636 1 98.25 48 ILE B N 1
ATOM 1474 C CA . ILE B 1 48 ? 5.602 16.375 -0.562 1 98.25 48 ILE B CA 1
ATOM 1475 C C . ILE B 1 48 ? 4.379 15.727 -1.209 1 98.25 48 ILE B C 1
ATOM 1477 O O . ILE B 1 48 ? 4.453 14.594 -1.696 1 98.25 48 ILE B O 1
ATOM 1481 N N . THR B 1 49 ? 3.223 16.422 -1.222 1 97.81 49 THR B N 1
ATOM 1482 C CA . THR B 1 49 ? 2.016 15.844 -1.799 1 97.81 49 THR B CA 1
ATOM 1483 C C . THR B 1 49 ? 2.105 15.812 -3.322 1 97.81 49 THR B C 1
ATOM 1485 O O . THR B 1 49 ? 1.285 15.172 -3.982 1 97.81 49 THR B O 1
ATOM 1488 N N . GLN B 1 50 ? 3.098 16.469 -3.811 1 97.5 50 GLN B N 1
ATOM 1489 C CA . GLN B 1 50 ? 3.332 16.438 -5.25 1 97.5 50 GLN B CA 1
ATOM 1490 C C . GLN B 1 50 ? 4.309 15.328 -5.629 1 97.5 50 GLN B C 1
ATOM 1492 O O . GLN B 1 50 ? 4.539 15.078 -6.812 1 97.5 50 GLN B O 1
ATOM 1497 N N . HIS B 1 51 ? 4.984 14.75 -4.672 1 97.81 51 HIS B N 1
ATOM 1498 C CA . HIS B 1 51 ? 5.82 13.578 -4.941 1 97.81 51 HIS B CA 1
ATOM 1499 C C . HIS B 1 51 ? 5.035 12.5 -5.676 1 97.81 51 HIS B C 1
ATOM 1501 O O . HIS B 1 51 ? 3.902 12.188 -5.301 1 97.81 51 HIS B O 1
ATOM 1507 N N . PRO B 1 52 ? 5.574 11.875 -6.609 1 95.81 52 PRO B N 1
ATOM 1508 C CA . PRO B 1 52 ? 4.852 10.891 -7.422 1 95.81 52 PRO B CA 1
ATOM 1509 C C . PRO B 1 52 ? 4.297 9.734 -6.598 1 95.81 52 PRO B C 1
ATOM 1511 O O . PRO B 1 52 ? 3.238 9.195 -6.918 1 95.81 52 PRO B O 1
ATOM 1514 N N . ALA B 1 53 ? 4.953 9.375 -5.551 1 97.5 53 ALA B N 1
ATOM 1515 C CA . ALA B 1 53 ? 4.555 8.219 -4.754 1 97.5 53 ALA B CA 1
ATOM 1516 C C . ALA B 1 53 ? 3.451 8.586 -3.766 1 97.5 53 ALA B C 1
ATOM 1518 O O . ALA B 1 53 ? 2.795 7.703 -3.203 1 97.5 53 ALA B O 1
ATOM 1519 N N . PHE B 1 54 ? 3.254 9.852 -3.523 1 98.5 54 PHE B N 1
ATOM 1520 C CA . PHE B 1 54 ? 2.338 10.266 -2.467 1 98.5 54 PHE B CA 1
ATOM 1521 C C . PHE B 1 54 ? 0.922 9.789 -2.758 1 98.5 54 PHE B C 1
ATOM 1523 O O . PHE B 1 54 ? 0.251 9.242 -1.876 1 98.5 54 PHE B O 1
ATOM 1530 N N . GLN B 1 55 ? 0.461 9.977 -3.971 1 97.5 55 GLN B N 1
ATOM 1531 C CA . GLN B 1 55 ? -0.903 9.609 -4.34 1 97.5 55 GLN B CA 1
ATOM 1532 C C . GLN B 1 55 ? -1.15 8.125 -4.133 1 97.5 55 GLN B C 1
ATOM 1534 O O . GLN B 1 55 ? -2.172 7.73 -3.566 1 97.5 55 GLN B O 1
ATOM 1539 N N . THR B 1 56 ? -0.19 7.348 -4.492 1 97.56 56 THR B N 1
ATOM 1540 C CA . THR B 1 56 ? -0.342 5.898 -4.395 1 97.56 56 THR B CA 1
ATOM 1541 C C . THR B 1 56 ? -0.232 5.445 -2.941 1 97.56 56 THR B C 1
ATOM 1543 O O . THR B 1 56 ? -1.062 4.668 -2.465 1 97.56 56 THR B O 1
ATOM 1546 N N . VAL B 1 57 ? 0.647 5.973 -2.225 1 98.44 57 VAL B N 1
ATOM 1547 C CA . VAL B 1 57 ? 0.96 5.504 -0.878 1 98.44 57 VAL B CA 1
ATOM 1548 C C . VAL B 1 57 ? -0.123 5.969 0.094 1 98.44 57 VAL B C 1
ATOM 1550 O O . VAL B 1 57 ? -0.532 5.219 0.982 1 98.44 57 VAL B O 1
ATOM 1553 N N . CYS B 1 58 ? -0.635 7.156 -0.163 1 98.56 58 CYS B N 1
ATOM 1554 C CA . CYS B 1 58 ? -1.404 7.758 0.919 1 98.56 58 CYS B CA 1
ATOM 1555 C C . CYS B 1 58 ? -2.863 7.938 0.517 1 98.56 58 CYS B C 1
ATOM 1557 O O . CYS B 1 58 ? -3.729 8.133 1.372 1 98.56 58 CYS B O 1
ATOM 1559 N N . LEU B 1 59 ? -3.178 7.867 -0.819 1 98.25 59 LEU B N 1
ATOM 1560 C CA . LEU B 1 59 ? -4.531 8.266 -1.182 1 98.25 59 LEU B CA 1
ATOM 1561 C C . LEU B 1 59 ? -5.238 7.16 -1.954 1 98.25 59 LEU B C 1
ATOM 1563 O O . LEU B 1 59 ? -6.461 7.184 -2.1 1 98.25 59 LEU B O 1
ATOM 1567 N N . ASP B 1 60 ? -4.562 6.211 -2.504 1 98.25 60 ASP B N 1
ATOM 1568 C CA . ASP B 1 60 ? -5.164 5.141 -3.295 1 98.25 60 ASP B CA 1
ATOM 1569 C C . ASP B 1 60 ? -6.059 4.254 -2.432 1 98.25 60 ASP B C 1
ATOM 1571 O O . ASP B 1 60 ? -5.598 3.676 -1.445 1 98.25 60 ASP B O 1
ATOM 1575 N N . PRO B 1 61 ? -7.309 4.094 -2.797 1 97.25 61 PRO B N 1
ATOM 1576 C CA . PRO B 1 61 ? -8.227 3.369 -1.92 1 97.25 61 PRO B CA 1
ATOM 1577 C C . PRO B 1 61 ? -7.875 1.891 -1.784 1 97.25 61 PRO B C 1
ATOM 1579 O O . PRO B 1 61 ? -8.062 1.303 -0.715 1 97.25 61 PRO B O 1
ATOM 1582 N N . ASP B 1 62 ? -7.395 1.246 -2.84 1 97.31 62 ASP B N 1
ATOM 1583 C CA . ASP B 1 62 ? -7.008 -0.157 -2.738 1 97.31 62 ASP B CA 1
ATOM 1584 C C . ASP B 1 62 ? -5.848 -0.339 -1.761 1 97.31 62 ASP B C 1
ATOM 1586 O O . ASP B 1 62 ? -5.84 -1.283 -0.967 1 97.31 62 ASP B O 1
ATOM 1590 N N . ILE B 1 63 ? -4.918 0.568 -1.835 1 98.56 63 ILE B N 1
ATOM 1591 C CA . ILE B 1 63 ? -3.758 0.505 -0.951 1 98.56 63 ILE B CA 1
ATOM 1592 C C . ILE B 1 63 ? -4.199 0.731 0.493 1 98.56 63 ILE B C 1
ATOM 1594 O O . ILE B 1 63 ? -3.779 0.004 1.397 1 98.56 63 ILE B O 1
ATOM 1598 N N . LEU B 1 64 ? -5.02 1.662 0.703 1 98.25 64 LEU B N 1
ATOM 1599 C CA . LEU B 1 64 ? -5.477 1.959 2.057 1 98.25 64 LEU B CA 1
ATOM 1600 C C . LEU B 1 64 ? -6.281 0.795 2.625 1 98.25 64 LEU B C 1
ATOM 1602 O O . LEU B 1 64 ? -6.172 0.481 3.812 1 98.25 64 LEU B O 1
ATOM 1606 N N . ASP B 1 65 ? -7.031 0.151 1.818 1 96.88 65 ASP B N 1
ATOM 1607 C CA . ASP B 1 65 ? -7.809 -0.999 2.275 1 96.88 65 ASP B CA 1
ATOM 1608 C C . ASP B 1 65 ? -6.898 -2.18 2.604 1 96.88 65 ASP B C 1
ATOM 1610 O O . ASP B 1 65 ? -7.125 -2.893 3.584 1 96.88 65 ASP B O 1
ATOM 1614 N N . VAL B 1 66 ? -5.898 -2.408 1.781 1 97.56 66 VAL B N 1
ATOM 1615 C CA . VAL B 1 66 ? -4.945 -3.477 2.057 1 97.56 66 VAL B CA 1
ATOM 1616 C C . VAL B 1 66 ? -4.176 -3.164 3.338 1 97.56 66 VAL B C 1
ATOM 1618 O O . VAL B 1 66 ? -3.973 -4.043 4.18 1 97.56 66 VAL B O 1
ATOM 1621 N N . ALA B 1 67 ? -3.752 -1.933 3.486 1 97 67 ALA B N 1
ATOM 1622 C CA . ALA B 1 67 ? -3.061 -1.524 4.707 1 97 67 ALA B CA 1
ATOM 1623 C C . ALA B 1 67 ? -3.947 -1.72 5.934 1 97 67 ALA B C 1
ATOM 1625 O O . ALA B 1 67 ? -3.473 -2.143 6.988 1 97 67 ALA B O 1
ATOM 1626 N N . TYR B 1 68 ? -5.18 -1.371 5.809 1 96.5 68 TYR B N 1
ATOM 1627 C CA . TYR B 1 68 ? -6.105 -1.567 6.918 1 96.5 68 TYR B CA 1
ATOM 1628 C C . TYR B 1 68 ? -6.262 -3.049 7.242 1 96.5 68 TYR B C 1
ATOM 1630 O O . TYR B 1 68 ? -6.367 -3.426 8.414 1 96.5 68 TYR B O 1
ATOM 1638 N N . SER B 1 69 ? -6.387 -3.861 6.211 1 95 69 SER B N 1
ATOM 1639 C CA . SER B 1 69 ? -6.438 -5.305 6.418 1 95 69 SER B CA 1
ATOM 1640 C C . SER B 1 69 ? -5.25 -5.785 7.246 1 95 69 SER B C 1
ATOM 1642 O O . SER B 1 69 ? -5.41 -6.617 8.141 1 95 69 SER B O 1
ATOM 1644 N N . HIS B 1 70 ? -4.105 -5.285 6.934 1 93.44 70 HIS B N 1
ATOM 1645 C CA . HIS B 1 70 ? -2.92 -5.586 7.723 1 93.44 70 HIS B CA 1
ATOM 1646 C C . HIS B 1 70 ? -3.078 -5.102 9.164 1 93.44 70 HIS B C 1
ATOM 1648 O O . HIS B 1 70 ? -2.777 -5.836 10.102 1 93.44 70 HIS B O 1
ATOM 1654 N N . TYR B 1 71 ? -3.531 -3.943 9.336 1 92.38 71 TYR B N 1
ATOM 1655 C CA . TYR B 1 71 ? -3.738 -3.338 10.641 1 92.38 71 TYR B CA 1
ATOM 1656 C C . TYR B 1 71 ? -4.68 -4.184 11.492 1 92.38 71 TYR B C 1
ATOM 1658 O O . TYR B 1 71 ? -4.371 -4.504 12.641 1 92.38 71 TYR B O 1
ATOM 1666 N N . LYS B 1 72 ? -5.777 -4.496 10.922 1 92.38 72 LYS B N 1
ATOM 1667 C CA . LYS B 1 72 ? -6.84 -5.164 11.672 1 92.38 72 LYS B CA 1
ATOM 1668 C C . LYS B 1 72 ? -6.398 -6.551 12.125 1 92.38 72 LYS B C 1
ATOM 1670 O O . LYS B 1 72 ? -6.891 -7.066 13.133 1 92.38 72 LYS B O 1
ATOM 1675 N N . GLN B 1 73 ? -5.5 -7.133 11.445 1 89.25 73 GLN B N 1
ATOM 1676 C CA . GLN B 1 73 ? -4.965 -8.438 11.812 1 89.25 73 GLN B CA 1
ATOM 1677 C C . GLN B 1 73 ? -4.27 -8.391 13.172 1 89.25 73 GLN B C 1
ATOM 1679 O O . GLN B 1 73 ? -4.301 -9.359 13.922 1 89.25 73 GLN B O 1
ATOM 1684 N N . HIS B 1 74 ? -3.703 -7.246 13.516 1 89.06 74 HIS B N 1
ATOM 1685 C CA . HIS B 1 74 ? -2.914 -7.156 14.742 1 89.06 74 HIS B CA 1
ATOM 1686 C C . HIS B 1 74 ? -3.654 -6.359 15.812 1 89.06 74 HIS B C 1
ATOM 1688 O O . HIS B 1 74 ? -3.471 -6.605 17 1 89.06 74 HIS B O 1
ATOM 1694 N N . TYR B 1 75 ? -4.57 -5.488 15.43 1 91.31 75 TYR B N 1
ATOM 1695 C CA . TYR B 1 75 ? -5.152 -4.566 16.406 1 91.31 75 TYR B CA 1
ATOM 1696 C C . TYR B 1 75 ? -6.672 -4.699 16.438 1 91.31 75 TYR B C 1
ATOM 1698 O O . TYR B 1 75 ? -7.332 -4.086 17.281 1 91.31 75 TYR B O 1
ATOM 1706 N N . GLY B 1 76 ? -7.203 -5.543 15.586 1 91.75 76 GLY B N 1
ATOM 1707 C CA . GLY B 1 76 ? -8.648 -5.637 15.477 1 91.75 76 GLY B CA 1
ATOM 1708 C C . GLY B 1 76 ? -9.258 -4.531 14.633 1 91.75 76 GLY B C 1
ATOM 1709 O O . GLY B 1 76 ? -8.57 -3.576 14.266 1 91.75 76 GLY B O 1
ATOM 1710 N N . PRO B 1 77 ? -10.586 -4.66 14.281 1 93.38 77 PRO B N 1
ATOM 1711 C CA . PRO B 1 77 ? -11.258 -3.668 13.438 1 93.38 77 PRO B CA 1
ATOM 1712 C C . PRO B 1 77 ? -11.5 -2.35 14.172 1 93.38 77 PRO B C 1
ATOM 1714 O O . PRO B 1 77 ? -11.727 -2.344 15.383 1 93.38 77 PRO B O 1
ATOM 1717 N N . MET B 1 78 ? -11.438 -1.303 13.438 1 93.31 78 MET B N 1
ATOM 1718 C CA . MET B 1 78 ? -11.812 0.009 13.961 1 93.31 78 MET B CA 1
ATOM 1719 C C . MET B 1 78 ? -13.32 0.207 13.898 1 93.31 78 MET B C 1
ATOM 1721 O O . MET B 1 78 ? -13.961 -0.171 12.914 1 93.31 78 MET B O 1
ATOM 1725 N N . ASP B 1 79 ? -13.82 0.74 14.93 1 94.12 79 ASP B N 1
ATOM 1726 C CA . ASP B 1 79 ? -15.227 1.137 14.922 1 94.12 79 ASP B CA 1
ATOM 1727 C C . ASP B 1 79 ? -15.398 2.527 14.312 1 94.12 79 ASP B C 1
ATOM 1729 O O . ASP B 1 79 ? -15.688 3.49 15.023 1 94.12 79 ASP B O 1
ATOM 1733 N N . LYS B 1 80 ? -15.211 2.652 13.039 1 93.5 80 LYS B N 1
ATOM 1734 C CA . LYS B 1 80 ? -15.227 3.912 12.305 1 93.5 80 LYS B CA 1
ATOM 1735 C C . LYS B 1 80 ? -15.828 3.727 10.914 1 93.5 80 LYS B C 1
ATOM 1737 O O . LYS B 1 80 ? -15.914 2.602 10.414 1 93.5 80 LYS B O 1
ATOM 1742 N N . SER B 1 81 ? -16.266 4.824 10.43 1 94.5 81 SER B N 1
ATOM 1743 C CA . SER B 1 81 ? -16.734 4.805 9.039 1 94.5 81 SER B CA 1
ATOM 1744 C C . SER B 1 81 ? -15.586 4.477 8.086 1 94.5 81 SER B C 1
ATOM 1746 O O . SER B 1 81 ? -14.414 4.531 8.469 1 94.5 81 SER B O 1
ATOM 1748 N N . GLN B 1 82 ? -15.883 4.156 6.84 1 95 82 GLN B N 1
ATOM 1749 C CA . GLN B 1 82 ? -14.875 3.82 5.836 1 95 82 GLN B CA 1
ATOM 1750 C C . GLN B 1 82 ? -13.906 4.977 5.625 1 95 82 GLN B C 1
ATOM 1752 O O . GLN B 1 82 ? -12.688 4.773 5.582 1 95 82 GLN B O 1
ATOM 1757 N N . ASN B 1 83 ? -14.469 6.172 5.48 1 95.25 83 ASN B N 1
ATOM 1758 C CA . ASN B 1 83 ? -13.625 7.344 5.258 1 95.25 83 ASN B CA 1
ATOM 1759 C C . ASN B 1 83 ? -12.695 7.594 6.441 1 95.25 83 ASN B C 1
ATOM 1761 O O . ASN B 1 83 ? -11.539 7.965 6.258 1 95.25 83 ASN B O 1
ATOM 1765 N N . GLU B 1 84 ? -13.18 7.391 7.574 1 95.19 84 GLU B N 1
ATOM 1766 C CA . GLU B 1 84 ? -12.352 7.582 8.766 1 95.19 84 GLU B CA 1
ATOM 1767 C C . GLU B 1 84 ? -11.234 6.543 8.836 1 95.19 84 GLU B C 1
ATOM 1769 O O . GLU B 1 84 ? -10.102 6.871 9.18 1 95.19 84 GLU B O 1
ATOM 1774 N N . ARG B 1 85 ? -11.594 5.359 8.531 1 95.75 85 ARG B N 1
ATOM 1775 C CA . ARG B 1 85 ? -10.586 4.305 8.516 1 95.75 85 ARG B CA 1
ATOM 1776 C C . ARG B 1 85 ? -9.5 4.602 7.488 1 95.75 85 ARG B C 1
ATOM 1778 O O . ARG B 1 85 ? -8.312 4.418 7.762 1 95.75 85 ARG B O 1
ATOM 1785 N N . ARG B 1 86 ? -9.953 5.082 6.391 1 97.44 86 ARG B N 1
ATOM 1786 C CA . ARG B 1 86 ? -9 5.379 5.332 1 97.44 86 ARG B CA 1
ATOM 1787 C C . ARG B 1 86 ? -8.117 6.566 5.707 1 97.44 86 ARG B C 1
ATOM 1789 O O . ARG B 1 86 ? -6.922 6.582 5.395 1 97.44 86 ARG B O 1
ATOM 1796 N N . ARG B 1 87 ? -8.656 7.535 6.414 1 96.19 87 ARG B N 1
ATOM 1797 C CA . ARG B 1 87 ? -7.836 8.648 6.883 1 96.19 87 ARG B CA 1
ATOM 1798 C C . ARG B 1 87 ? -6.766 8.164 7.852 1 96.19 87 ARG B C 1
ATOM 1800 O O . ARG B 1 87 ? -5.59 8.508 7.715 1 96.19 87 ARG B O 1
ATOM 1807 N N . TYR B 1 88 ? -7.195 7.387 8.758 1 95 88 TYR B N 1
ATOM 1808 C CA . TYR B 1 88 ? -6.27 6.859 9.758 1 95 88 TYR B CA 1
ATOM 1809 C C . TYR B 1 88 ? -5.164 6.043 9.094 1 95 88 TYR B C 1
ATOM 1811 O O . TYR B 1 88 ? -3.986 6.203 9.422 1 95 88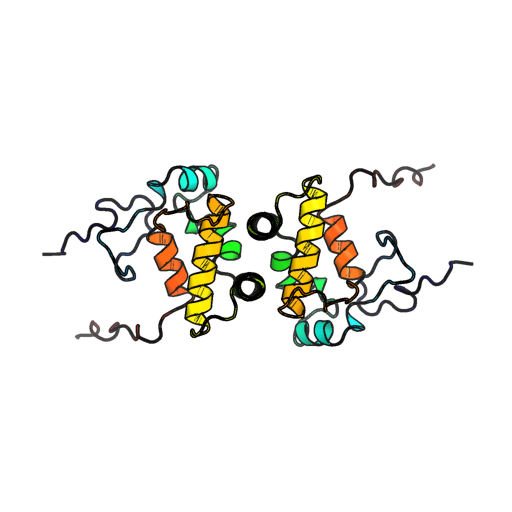 TYR B O 1
ATOM 1819 N N . THR B 1 89 ? -5.559 5.207 8.219 1 96.44 89 THR B N 1
ATOM 1820 C CA . THR B 1 89 ? -4.586 4.363 7.531 1 96.44 89 THR B CA 1
ATOM 1821 C C . THR B 1 89 ? -3.658 5.207 6.664 1 96.44 89 THR B C 1
ATOM 1823 O O . THR B 1 89 ? -2.459 4.93 6.578 1 96.44 89 THR B O 1
ATOM 1826 N N . ALA B 1 90 ? -4.195 6.246 6.02 1 97.69 90 ALA B N 1
ATOM 1827 C CA . ALA B 1 90 ? -3.381 7.141 5.203 1 97.69 90 ALA B CA 1
ATOM 1828 C C . ALA B 1 90 ? -2.291 7.809 6.039 1 97.69 90 ALA B C 1
ATOM 1830 O O . ALA B 1 90 ? -1.139 7.895 5.609 1 97.69 90 ALA B O 1
ATOM 1831 N N . TYR B 1 91 ? -2.66 8.227 7.207 1 95.06 91 TYR B N 1
ATOM 1832 C CA . TYR B 1 91 ? -1.694 8.859 8.102 1 95.06 91 TYR B CA 1
ATOM 1833 C C . TYR B 1 91 ? -0.588 7.879 8.484 1 95.06 91 TYR B C 1
ATOM 1835 O O . TYR B 1 91 ? 0.591 8.242 8.492 1 95.06 91 TYR B O 1
ATOM 1843 N N . ARG B 1 92 ? -0.975 6.715 8.758 1 94.81 92 ARG B N 1
ATOM 1844 C CA . ARG B 1 92 ? -0 5.691 9.125 1 94.81 92 ARG B CA 1
ATOM 1845 C C . ARG B 1 92 ? 0.907 5.352 7.949 1 94.81 92 ARG B C 1
ATOM 1847 O O . ARG B 1 92 ? 2.115 5.172 8.125 1 94.81 92 ARG B O 1
ATOM 1854 N N . GLN B 1 93 ? 0.292 5.25 6.754 1 97.06 93 GLN B N 1
ATOM 1855 C CA . GLN B 1 93 ? 1.087 5.016 5.555 1 97.06 93 GLN B CA 1
ATOM 1856 C C . GLN B 1 93 ? 2.133 6.113 5.363 1 97.06 93 GLN B C 1
ATOM 1858 O O . GLN B 1 93 ? 3.291 5.824 5.055 1 97.06 93 GLN B O 1
ATOM 1863 N N . PHE B 1 94 ? 1.755 7.363 5.574 1 97.12 94 PHE B N 1
ATOM 1864 C CA . PHE B 1 94 ? 2.668 8.484 5.387 1 97.12 94 PHE B CA 1
ATOM 1865 C C . PHE B 1 94 ? 3.854 8.383 6.34 1 97.12 94 PHE B C 1
ATOM 1867 O O . PHE B 1 94 ? 5.004 8.523 5.918 1 97.12 94 PHE B O 1
ATOM 1874 N N . VAL B 1 95 ? 3.551 8.117 7.559 1 95.44 95 VAL B N 1
ATOM 1875 C CA . VAL B 1 95 ? 4.602 8.039 8.57 1 95.44 95 VAL B CA 1
ATOM 1876 C C . VAL B 1 95 ? 5.559 6.898 8.234 1 95.44 95 VAL B C 1
ATOM 1878 O O . VAL B 1 95 ? 6.777 7.066 8.297 1 95.44 95 VAL B O 1
ATOM 1881 N N . ARG B 1 96 ? 5.07 5.766 7.82 1 94.69 96 ARG B N 1
ATOM 1882 C CA . ARG B 1 96 ? 5.926 4.645 7.445 1 94.69 96 ARG B CA 1
ATOM 1883 C C . ARG B 1 96 ? 6.766 4.984 6.219 1 94.69 96 ARG B C 1
ATOM 1885 O O . ARG B 1 96 ? 7.93 4.59 6.129 1 94.69 96 ARG B O 1
ATOM 1892 N N . TRP B 1 97 ? 6.129 5.668 5.332 1 96.88 97 TRP B N 1
ATOM 1893 C CA . TRP B 1 97 ? 6.793 6.039 4.086 1 96.88 97 TRP B CA 1
ATOM 1894 C C . TRP B 1 97 ? 7.988 6.941 4.355 1 96.88 97 TRP B C 1
ATOM 1896 O O . TRP B 1 97 ? 9.055 6.766 3.762 1 96.88 97 TRP B O 1
ATOM 1906 N N . ILE B 1 98 ? 7.793 7.812 5.348 1 96.31 98 ILE B N 1
ATOM 1907 C CA . ILE B 1 98 ? 8.82 8.82 5.594 1 96.31 98 ILE B CA 1
ATOM 1908 C C . ILE B 1 98 ? 9.82 8.297 6.617 1 96.31 98 ILE B C 1
ATOM 1910 O O . ILE B 1 98 ? 11.031 8.492 6.465 1 96.31 98 ILE B O 1
ATOM 1914 N N . TRP B 1 99 ? 9.398 7.551 7.629 1 93.38 99 TRP B N 1
ATOM 1915 C CA . TRP B 1 99 ? 10.266 7.234 8.758 1 93.38 99 TRP B CA 1
ATOM 1916 C C . TRP B 1 99 ? 10.523 5.73 8.844 1 93.38 99 TRP B C 1
ATOM 1918 O O . TRP B 1 99 ? 11.266 5.273 9.719 1 93.38 99 TRP B O 1
ATOM 1928 N N . ASP B 1 100 ? 9.859 4.91 8.008 1 89.44 100 ASP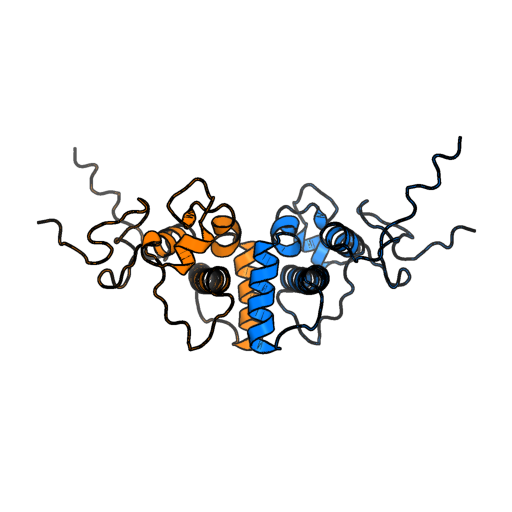 B N 1
ATOM 1929 C CA . ASP B 1 100 ? 10.078 3.473 7.898 1 89.44 100 ASP B CA 1
ATOM 1930 C C . ASP B 1 100 ? 9.578 2.744 9.141 1 89.44 100 ASP B C 1
ATOM 1932 O O . ASP B 1 100 ? 9.805 1.541 9.297 1 89.44 100 ASP B O 1
ATOM 1936 N N . PHE B 1 101 ? 9.078 3.35 10.102 1 81.5 101 PHE B N 1
ATOM 1937 C CA . PHE B 1 101 ? 8.578 2.73 11.328 1 81.5 101 PHE B CA 1
ATOM 1938 C C . PHE B 1 101 ? 7.465 3.572 11.938 1 81.5 101 PHE B C 1
ATOM 1940 O O . PHE B 1 101 ? 7.516 4.805 11.891 1 81.5 101 PHE B O 1
ATOM 1947 N N . LEU B 1 102 ? 6.414 2.752 12.367 1 76.5 102 LEU B N 1
ATOM 1948 C CA . LEU B 1 102 ? 5.336 3.393 13.109 1 76.5 102 LEU B CA 1
ATOM 1949 C C . LEU B 1 102 ? 5.359 2.969 14.578 1 76.5 102 LEU B C 1
ATOM 1951 O O . LEU B 1 102 ? 5.055 1.818 14.898 1 76.5 102 LEU B O 1
ATOM 1955 N N . GLY B 1 103 ? 6.32 3.447 15.328 1 67.88 103 GLY B N 1
ATOM 1956 C CA . GLY B 1 103 ? 6.391 3.061 16.734 1 67.88 103 GLY B CA 1
ATOM 1957 C C . GLY B 1 103 ? 6.047 4.191 17.672 1 67.88 103 GLY B C 1
ATOM 1958 O O . GLY B 1 103 ? 5.734 5.301 17.234 1 67.88 103 GLY B O 1
ATOM 1959 N N . LYS B 1 104 ? 5.914 3.805 18.859 1 67.62 104 LYS B N 1
ATOM 1960 C CA . LYS B 1 104 ? 5.598 4.734 19.953 1 67.62 104 LYS B CA 1
ATOM 1961 C C . LYS B 1 104 ? 6.539 5.934 19.938 1 67.62 104 LYS B C 1
ATOM 1963 O O . LYS B 1 104 ? 6.199 7 20.453 1 67.62 104 LYS B O 1
ATOM 1968 N N . TYR B 1 105 ? 7.492 5.77 19.188 1 61.84 105 TYR B N 1
ATOM 1969 C CA . TYR B 1 105 ? 8.516 6.805 19.281 1 61.84 105 TYR B CA 1
ATOM 1970 C C . TYR B 1 105 ? 8.383 7.805 18.141 1 61.84 105 TYR B C 1
ATOM 1972 O O . TYR B 1 105 ? 9.078 8.82 18.109 1 61.84 105 TYR B O 1
ATOM 1980 N N . ILE B 1 106 ? 7.594 7.512 17.312 1 65.31 106 ILE B N 1
ATOM 1981 C CA . ILE B 1 106 ? 7.395 8.461 16.219 1 65.31 106 ILE B CA 1
ATOM 1982 C C . ILE B 1 106 ? 6.184 9.344 16.516 1 65.31 106 ILE B C 1
ATOM 1984 O O . ILE B 1 106 ? 5.043 8.938 16.297 1 65.31 106 ILE B O 1
ATOM 1988 N N . ARG B 1 107 ? 6.523 10.445 17.109 1 74.62 107 ARG B N 1
ATOM 1989 C CA . ARG B 1 107 ? 5.527 11.477 17.375 1 74.62 107 ARG B CA 1
ATOM 1990 C C . ARG B 1 107 ? 5.766 12.703 16.5 1 74.62 107 ARG B C 1
ATOM 1992 O O . ARG B 1 107 ? 6.273 13.727 16.969 1 74.62 107 ARG B O 1
ATOM 1999 N N . VAL B 1 108 ? 5.68 12.508 15.375 1 78.38 108 VAL B N 1
ATOM 2000 C CA . VAL B 1 108 ? 5.883 13.633 14.469 1 78.38 108 VAL B CA 1
ATOM 2001 C C . VAL B 1 108 ? 4.535 14.117 13.938 1 78.38 108 VAL B C 1
ATOM 2003 O O . VAL B 1 108 ? 3.645 13.312 13.656 1 78.38 108 VAL B O 1
ATOM 2006 N N . PRO B 1 109 ? 4.43 15.438 14.016 1 86.81 109 PRO B N 1
ATOM 2007 C CA . PRO B 1 109 ? 3.182 15.953 13.445 1 86.81 109 PRO B CA 1
ATOM 2008 C C . PRO B 1 109 ? 3.078 15.719 11.945 1 86.81 109 PRO B C 1
ATOM 2010 O O . PRO B 1 109 ? 4.094 15.727 11.242 1 86.81 109 PRO B O 1
ATOM 2013 N N . LEU B 1 110 ? 1.914 15.477 11.492 1 92.5 110 LEU B N 1
ATOM 2014 C CA . LEU B 1 110 ? 1.665 15.398 10.055 1 92.5 110 LEU B CA 1
ATOM 2015 C C . LEU B 1 110 ? 1.651 16.797 9.438 1 92.5 110 LEU B C 1
ATOM 2017 O O . LEU B 1 110 ? 1.062 17.719 10 1 92.5 110 LEU B O 1
ATOM 2021 N N . PRO B 1 111 ? 2.332 16.953 8.305 1 93.38 111 PRO B N 1
ATOM 2022 C CA . PRO B 1 111 ? 2.223 18.25 7.625 1 93.38 111 PRO B CA 1
ATOM 2023 C C . PRO B 1 111 ? 0.783 18.609 7.27 1 93.38 111 PRO B C 1
ATOM 2025 O O . PRO B 1 111 ? -0.005 17.734 6.902 1 93.38 111 PRO B O 1
ATOM 2028 N N . ALA B 1 112 ? 0.52 19.875 7.297 1 92.38 112 ALA B N 1
ATOM 2029 C CA . ALA B 1 112 ? -0.829 20.359 7.012 1 92.38 112 ALA B CA 1
ATOM 2030 C C . ALA B 1 112 ? -1.242 20.016 5.582 1 92.38 112 ALA B C 1
ATOM 2032 O O . ALA B 1 112 ? -2.412 19.719 5.32 1 92.38 112 ALA B O 1
ATOM 2033 N N . CYS B 1 113 ? -0.251 20.094 4.691 1 94.75 113 CYS B N 1
ATOM 2034 C CA . CYS B 1 113 ? -0.554 19.781 3.299 1 94.75 113 CYS B CA 1
ATOM 2035 C C . CYS B 1 113 ? -1.013 18.328 3.152 1 94.75 113 CYS B C 1
ATOM 2037 O O . CYS B 1 113 ? -1.919 18.047 2.371 1 94.75 113 CYS B O 1
ATOM 2039 N N . VAL B 1 114 ? -0.45 17.453 3.898 1 96.12 114 VAL B N 1
ATOM 2040 C CA . VAL B 1 114 ? -0.812 16.031 3.879 1 96.12 114 VAL B CA 1
ATOM 2041 C C . VAL B 1 114 ? -2.215 15.852 4.457 1 96.12 114 VAL B C 1
ATOM 2043 O O . VAL B 1 114 ? -3.066 15.211 3.846 1 96.12 114 VAL B O 1
ATOM 2046 N N . VAL B 1 115 ? -2.465 16.453 5.59 1 94 115 VAL B N 1
ATOM 2047 C CA . VAL B 1 115 ? -3.766 16.359 6.242 1 94 115 VAL B CA 1
ATOM 2048 C C . VAL B 1 115 ? -4.855 16.875 5.309 1 94 115 VAL B C 1
ATOM 2050 O O . VAL B 1 115 ? -5.902 16.25 5.152 1 94 115 VAL B O 1
ATOM 2053 N N . THR B 1 116 ? -4.559 17.938 4.684 1 92.69 116 THR B N 1
ATOM 2054 C CA . THR B 1 116 ? -5.512 18.562 3.777 1 92.69 116 THR B CA 1
ATOM 2055 C C . THR B 1 116 ? -5.863 17.641 2.623 1 92.69 116 THR B C 1
ATOM 2057 O O . THR B 1 116 ? -7.043 17.438 2.312 1 92.69 116 THR B O 1
ATOM 2060 N N . GLN B 1 117 ? -4.863 17.094 1.996 1 95.75 117 GLN B N 1
ATOM 2061 C CA . GLN B 1 117 ? -5.105 16.234 0.851 1 95.75 117 GLN B CA 1
ATOM 2062 C C . GLN B 1 117 ? -5.836 14.953 1.272 1 95.75 117 GLN B C 1
ATOM 2064 O O . GLN B 1 117 ? -6.73 14.484 0.569 1 95.75 117 GLN B O 1
ATOM 2069 N N . VAL B 1 118 ? -5.484 14.375 2.391 1 96.62 118 VAL B N 1
ATOM 2070 C CA . VAL B 1 118 ? -6.117 13.156 2.881 1 96.62 118 VAL B CA 1
ATOM 2071 C C . VAL B 1 118 ? -7.586 13.43 3.199 1 96.62 118 VAL B C 1
ATOM 2073 O O . VAL B 1 118 ? -8.461 12.633 2.846 1 96.62 118 VAL B O 1
ATOM 2076 N N . ARG B 1 119 ? -7.867 14.477 3.807 1 93.88 119 ARG B N 1
ATOM 2077 C CA . ARG B 1 119 ? -9.234 14.805 4.188 1 93.88 119 ARG B CA 1
ATOM 2078 C C . ARG B 1 119 ? -10.078 15.141 2.963 1 93.88 119 ARG B C 1
ATOM 2080 O O . ARG B 1 119 ? -11.281 14.883 2.943 1 93.88 119 ARG B O 1
ATOM 2087 N N . LYS B 1 120 ? -9.469 15.789 2.018 1 93.25 120 LYS B N 1
ATOM 2088 C CA . LYS B 1 120 ? -10.18 16.031 0.764 1 93.25 120 LYS B CA 1
ATOM 2089 C C . LYS B 1 120 ? -10.609 14.719 0.114 1 93.25 120 LYS B C 1
ATOM 2091 O O . LYS B 1 120 ? -11.719 14.617 -0.407 1 93.25 120 LYS B O 1
ATOM 2096 N N . ARG B 1 121 ? -9.766 13.719 0.121 1 95.69 121 ARG B N 1
ATOM 2097 C CA . ARG B 1 121 ? -10.031 12.43 -0.501 1 95.69 121 ARG B CA 1
ATOM 2098 C C . ARG B 1 121 ? -10.992 11.602 0.349 1 95.69 121 ARG B C 1
ATOM 2100 O O . ARG B 1 121 ? -11.789 10.82 -0.182 1 95.69 121 ARG B O 1
ATOM 2107 N N . CYS B 1 122 ? -10.891 11.773 1.628 1 95.94 122 CYS B N 1
ATOM 2108 C CA . CYS B 1 122 ? -11.711 11.039 2.59 1 95.94 122 CYS B CA 1
ATOM 2109 C C . CYS B 1 122 ? -12.422 12 3.535 1 95.94 122 CYS B C 1
ATOM 2111 O O . CYS B 1 122 ? -12.094 12.07 4.719 1 95.94 122 CYS B O 1
ATOM 2113 N N . PRO B 1 123 ? -13.461 12.57 3.057 1 91.38 123 PRO B N 1
ATOM 2114 C CA . PRO B 1 123 ? -14.102 13.633 3.83 1 91.38 123 PRO B CA 1
ATOM 2115 C C . PRO B 1 123 ? -14.938 13.102 4.992 1 91.38 123 PRO B C 1
ATOM 2117 O O . PRO B 1 123 ? -15.352 11.945 4.977 1 91.38 123 PRO B O 1
ATOM 2120 N N . SER B 1 124 ? -15.016 13.914 6.008 1 84.81 124 SER B N 1
ATOM 2121 C CA . SER B 1 124 ? -15.969 13.68 7.086 1 84.81 124 SER B CA 1
ATOM 2122 C C . SER B 1 124 ? -17.375 14.133 6.699 1 84.81 124 SER B C 1
ATOM 2124 O O . SER B 1 124 ? -17.531 14.992 5.832 1 84.81 124 SER B O 1
ATOM 2126 N N . PRO B 1 125 ? -18.359 13.32 7.086 1 71.5 125 PRO B N 1
ATOM 2127 C CA . PRO B 1 125 ? -19.719 13.727 6.73 1 71.5 125 PRO B CA 1
ATOM 2128 C C . PRO B 1 125 ? -20 15.195 7.035 1 71.5 125 PRO B C 1
ATOM 2130 O O . PRO B 1 125 ? -20.812 15.828 6.355 1 71.5 125 PRO B O 1
ATOM 2133 N N . GLU B 1 126 ? -19.516 15.727 8.062 1 59.03 126 GLU B N 1
ATOM 2134 C CA . GLU B 1 126 ? -19.953 17.062 8.469 1 59.03 126 GLU B CA 1
ATOM 2135 C C . GLU B 1 126 ? -19.531 18.109 7.449 1 59.03 126 GLU B C 1
ATOM 2137 O O . GLU B 1 126 ? -19.969 19.266 7.512 1 59.03 126 GLU B O 1
ATOM 2142 N N . PHE B 1 127 ? -18.547 17.891 6.73 1 50.31 127 PHE B N 1
ATOM 2143 C CA . PHE B 1 127 ? -18.172 19.109 6.035 1 50.31 127 PHE B CA 1
ATOM 2144 C C . PHE B 1 127 ? -19.141 19.406 4.906 1 50.31 127 PHE B C 1
ATOM 2146 O O . PHE B 1 127 ? -19.016 18.875 3.803 1 50.31 127 PHE B O 1
ATOM 2153 N N . THR B 1 128 ? -20.422 19.297 5.082 1 45.03 128 THR B N 1
ATOM 2154 C CA . THR B 1 128 ? -21.297 20.016 4.16 1 45.03 128 THR B CA 1
ATOM 2155 C C . THR B 1 128 ? -20.891 21.484 4.07 1 45.03 128 THR B C 1
ATOM 2157 O O . THR B 1 128 ? -21.141 22.266 4.996 1 45.03 128 THR B O 1
ATOM 2160 N N . GLY B 1 129 ? -19.75 21.781 3.822 1 37.88 129 GLY B N 1
ATOM 2161 C CA . GLY B 1 129 ? -19.344 23.172 3.795 1 37.88 129 GLY B CA 1
ATOM 2162 C C . GLY B 1 129 ? -20.297 24.062 3.021 1 37.88 129 GLY B C 1
ATOM 2163 O O . GLY B 1 129 ? -21.094 23.578 2.213 1 37.88 129 GLY B O 1
ATOM 2164 N N . PHE B 1 130 ? -20.594 25.328 3.617 1 39.97 130 PHE B N 1
ATOM 2165 C CA . PHE B 1 130 ? -21.25 26.594 3.336 1 39.97 130 PHE B CA 1
ATOM 2166 C C . PHE B 1 130 ? -20.781 27.156 1.994 1 39.97 130 PHE B C 1
ATOM 2168 O O . PHE B 1 130 ? -20.781 28.375 1.789 1 39.97 130 PHE B O 1
ATOM 2175 N N . LEU B 1 131 ? -20.281 26.438 1.126 1 41.5 131 LEU B N 1
ATOM 2176 C CA . LEU B 1 131 ? -19.906 27.203 -0.062 1 41.5 131 LEU B CA 1
ATOM 2177 C C . LEU B 1 131 ? -21.094 27.984 -0.616 1 41.5 131 LEU B C 1
ATOM 2179 O O . LEU B 1 1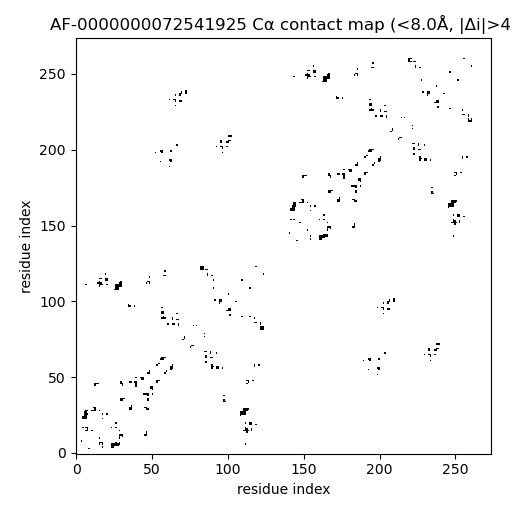31 ? -20.984 28.625 -1.664 1 41.5 131 LEU B O 1
ATOM 2183 N N . ASP B 1 132 ? -22.281 27.734 -0.133 1 35.81 132 ASP B N 1
ATOM 2184 C CA . ASP B 1 132 ? -23.359 28.438 -0.833 1 35.81 132 ASP B CA 1
ATOM 2185 C C . ASP B 1 132 ? -23.281 29.938 -0.58 1 35.81 132 ASP B C 1
ATOM 2187 O O . ASP B 1 132 ? -24.062 30.703 -1.131 1 35.81 132 ASP B O 1
ATOM 2191 N N . VAL B 1 133 ? -22.625 30.438 0.491 1 35.97 133 VAL B N 1
ATOM 2192 C CA . VAL B 1 133 ? -23.141 31.75 0.857 1 35.97 133 VAL B CA 1
ATOM 2193 C C . VAL B 1 133 ? -22.703 32.781 -0.183 1 35.97 133 VAL B C 1
ATOM 2195 O O . VAL B 1 133 ? -23.141 33.938 -0.147 1 35.97 133 VAL B O 1
ATOM 2198 N N . GLU B 1 134 ? -21.547 32.688 -0.84 1 35.25 134 GLU B N 1
ATOM 2199 C CA . GLU B 1 134 ? -21.172 34 -1.396 1 35.25 134 GLU B CA 1
ATOM 2200 C C . GLU B 1 134 ? -21.984 34.312 -2.643 1 35.25 134 GLU B C 1
ATOM 2202 O O . GLU B 1 134 ? -21.672 35.281 -3.365 1 35.25 134 GLU B O 1
ATOM 2207 N N . SER B 1 135 ? -22.953 33.5 -3.08 1 31.36 135 SER B N 1
ATOM 2208 C CA . SER B 1 135 ? -23.594 34.094 -4.242 1 31.36 135 SER B CA 1
ATOM 2209 C C . SER B 1 135 ? -24.422 35.312 -3.846 1 31.36 135 SER B C 1
ATOM 2211 O O . SER B 1 135 ? -25.656 35.25 -3.832 1 31.36 135 SER B O 1
ATOM 2213 N N . ALA B 1 136 ? -24.094 36 -2.734 1 30.23 136 ALA B N 1
ATOM 2214 C CA . ALA B 1 136 ? -24.922 37.219 -2.654 1 30.23 136 ALA B CA 1
ATOM 2215 C C . ALA B 1 136 ? -24.781 38.062 -3.916 1 30.23 136 ALA B C 1
ATOM 2217 O O . ALA B 1 136 ? -23.688 38.188 -4.457 1 30.23 136 ALA B O 1
ATOM 2218 N N . PRO B 1 137 ? -26.016 38.375 -4.566 1 34.62 137 PRO B N 1
ATOM 2219 C CA . PRO B 1 137 ? -25.984 39.344 -5.656 1 34.62 137 PRO B CA 1
ATOM 2220 C C . PRO B 1 137 ? -25.219 40.625 -5.281 1 34.62 137 PRO B C 1
ATOM 2222 O O . PRO B 1 137 ? -25.125 40.969 -4.102 1 34.62 137 PRO B O 1
#

Solvent-accessible surface area (backbone atoms only — not comparable to full-atom values): 15985 Å² total; per-residue (Å²): 131,83,77,74,47,49,24,54,66,67,55,79,49,78,57,60,47,60,86,77,41,92,54,36,76,68,30,35,39,46,70,74,36,64,61,50,41,60,70,34,57,92,48,94,46,76,29,56,77,62,35,84,61,36,51,55,56,39,62,34,66,68,45,33,50,33,52,40,31,57,47,30,74,78,71,46,81,75,94,59,55,71,38,55,47,40,40,54,36,19,53,52,39,47,43,20,63,64,65,50,45,86,46,95,78,62,80,68,79,68,27,25,35,53,53,37,53,42,39,69,77,29,54,63,83,77,68,68,68,70,77,71,61,76,76,61,130,132,85,76,81,60,42,17,50,90,70,63,80,47,79,58,61,46,59,86,80,41,92,53,29,70,67,31,34,40,48,70,75,36,64,62,50,41,60,72,33,57,94,47,95,46,76,28,55,77,59,35,83,59,36,51,55,56,39,63,32,66,69,46,31,52,34,52,41,28,58,46,29,74,78,71,46,81,75,98,58,55,71,37,55,47,40,40,54,36,20,54,51,40,47,42,20,63,64,65,50,44,87,47,94,78,63,80,67,78,67,26,23,34,53,53,38,54,42,40,68,77,30,53,63,83,75,70,68,69,72,78,71,64,74,76,62,130

Secondary structure (DSSP, 8-state):
-----TTSTT-SSS---STT-S-GGG-B-GGG-HHHHHHHTTSS-SSGGGSHHHIIIII-HHHHHHHHHHHHHHH---SS-HHHHHHHHHHHHHHHHHHS---TT--PPPBHHHHHHHHHHS--TT----TTTT---/-----SS-SS--SS---STT-S-GGG-B-GGG-HHHHHHHTTSS-SSGGGSHHHIIIII-HHHHHHHHHHHHHHH---SS-HHHHHHHHHHHHHHHHHHS---TT--PPPBHHHHHHHHHHS--TT----TTTT---

Sequence (274 aa):
MKSGIRCLQECQCGTCSYINMEKPEECVCCIELERVREKNEGQAGDCITQHPAFQTVCLDPDILDVAYSHYKQHYGPMDKSQNERRRYTAYRQFVRWIWDFLGKYIRVPLPACVVTQVRKRCPSPEFTGFLDVESAPMKSGIRCLQECQCGTCSYINMEKPEECVCCIELERVREKNEGQAGDCITQHPAFQTVCLDPDILDVAYSHYKQHYGPMDKSQNERRRYTAYRQFVRWIWDFLGKYIRVPLPACVVTQVRKRCPSPEFTGFLDVESAP

Foldseek 3Di:
DPPCQVQVVPQPQPQFDQPQDPRSNPAHALLVDPLSQVVCPPPPGNHSCPPPCLCVQQQDLVNLVVQQVVVCVVPNDDPDDSLVSSLVSSVVSVCCVRPVDDDPPDDDDDHRSSSVVSCVSRPDPPPPPPPPPPVPD/DPPCQCQPPDQPQPQFDQPQPPRSNPAYALLVDPLSQVVCPPPPGNHSCNPPCLCVQQQDLVNLVVQQVVVCVVPNDDPDDSLVSSLVSSVVSVCCVRVVDDDPPDDDDDHRSSNVVSCVSRPDPPPPPPPPPPVPD